Protein AF-A0A1G1AJP7-F1 (afdb_monomer_lite)

Radius of gyration: 26.88 Å; chains: 1; bounding box: 58×40×80 Å

pLDDT: mean 93.34, std 5.36, range [40.25, 98.44]

Sequence (346 aa):
MLKVKPIDEETINGWQISESGLTARAVNACTAAGITTIGMLRRYNNNDLGKIKRMGNQSVQAIRSFLQTCNEIQAGNMSFNNLQALFTFFLSRSQYDTLNLRYRLHAKGRNNKTLEEIGRKYAVTRERVRQVEGKARKILSSQLAQACLSGIYELYEDAVGNNNLIATDETISNLPAHPLIAGYNTANLLHLLSDCSPRITFHNSCYSLIAPERIKEVENKALGLLNSAKVPVLFDFIFNSLSADLPHGMATLHQNILVYILRHNEKILSTIDDRYMAGNTGIASFIGEILQKLAQPLHFRLIMHEFNKLVQPHSRKGSGFILDILCSNPQFHKVSCGNYELAIRT

Secondary structure (DSSP, 8-state):
-EEPPP--HHHHHH-BTTTSS--HHHHHHHHHTT--BHHHHTT--HHHHHHSTT--HHHHHHHHHHHHHHHHHHTT--EESSHHHHHHHHS-HHHHHHHHHHHTTTSSS--PPPHHHHHHHHT--HHHHHHHHHHHHHHHTSHHHHHHHHHHHHHHHHHHHTTTTEEEHHHHHTS---GGGTTS-HHHHHHHHHTT-TTSEEETTEEESS-HHHHHHHHHHHHHHHHHH-S-EEHHHHHHHHGGGS-SS-HHHHHHHHHHHHHH-TTEEEBTTSEEEETTTHHHHHHHHHHHTSPSSEEHHHHHHHHHHHB-GGG---HHHHHHHHHH-TTEEEEETTEEEEPP--

Foldseek 3Di:
DQFQAADAPVVQQAFFLQQALADPQLSVLCVVVVNGGPVSVVVDDLVRLVPRPSRDPVSSVSNVVSVVLNVCSNVSNDDDQAVVRLLVVQADPLLVVLLCQQLVFQDPDRPHDQLCNVCVVVVHDSVVSVVSPVVSLSSCLGPSNCSSCVVVLVLVCVQCVVVLFKDALVSQQPDPQDSRSPSTRRSSVVVSVCSNDQCWHDDLRMIGNDGPVLLVVLLVVLLVVQQVVLAWDALVVSLVVCVVSDDDDDSVSSSVSNVCSQLSDLQWWAWPRRTIHGNPRHVLVVLQVVQVVDDDFDALVVSLVSVCNGTDVSRRDDSVSSVCSLVPDPQWDDPDDRTIHGDDDD

Structure (mmCIF, N/CA/C/O backbone):
data_AF-A0A1G1AJP7-F1
#
_entry.id   AF-A0A1G1AJP7-F1
#
loop_
_atom_site.group_PDB
_atom_site.id
_atom_site.type_symbol
_atom_site.label_atom_id
_atom_site.label_alt_id
_atom_site.label_comp_id
_atom_site.label_asym_id
_atom_site.label_entity_id
_atom_site.label_seq_id
_atom_site.pdbx_PDB_ins_code
_atom_site.Cartn_x
_atom_site.Cartn_y
_atom_site.Cartn_z
_atom_site.occupancy
_atom_site.B_iso_or_equiv
_atom_site.auth_seq_id
_atom_site.auth_comp_id
_atom_site.auth_asym_id
_atom_site.auth_atom_id
_atom_site.pdbx_PDB_model_num
ATOM 1 N N . MET A 1 1 ? 2.333 18.137 20.376 1.00 86.88 1 MET A N 1
ATOM 2 C CA . MET A 1 1 ? 1.212 17.281 20.810 1.00 86.88 1 MET A CA 1
ATOM 3 C C . MET A 1 1 ? 0.316 17.037 19.605 1.00 86.88 1 MET A C 1
ATOM 5 O O . MET A 1 1 ? -0.054 18.002 18.946 1.00 86.88 1 MET A O 1
ATOM 9 N N . LEU A 1 2 ? 0.045 15.779 19.270 1.00 90.75 2 LEU A N 1
ATOM 10 C CA . LEU A 1 2 ? -0.890 15.367 18.224 1.00 90.75 2 LEU A CA 1
ATOM 11 C C . LEU A 1 2 ? -2.312 15.601 18.741 1.00 90.75 2 LEU A C 1
ATOM 13 O O . LEU A 1 2 ? -2.773 14.864 19.610 1.00 90.75 2 LEU A O 1
ATOM 17 N N . LYS A 1 3 ? -2.982 16.644 18.250 1.00 94.38 3 LYS A N 1
ATOM 18 C CA . LYS A 1 3 ? -4.402 16.877 18.536 1.00 94.38 3 LYS A CA 1
ATOM 19 C C . LYS A 1 3 ? -5.240 16.067 17.556 1.00 94.38 3 LYS A C 1
ATOM 21 O O . LYS A 1 3 ? -5.008 16.153 16.352 1.00 94.38 3 LYS A O 1
ATOM 26 N N . VAL A 1 4 ? -6.188 15.287 18.067 1.00 95.75 4 VAL A N 1
ATOM 27 C CA . VAL A 1 4 ? -7.136 14.562 17.217 1.00 95.75 4 VAL A CA 1
ATOM 28 C C . VAL A 1 4 ? -8.222 15.541 16.787 1.00 95.75 4 VAL A C 1
ATOM 30 O O . VAL A 1 4 ? -8.747 16.284 17.617 1.00 95.75 4 VAL A O 1
ATOM 33 N N . LYS A 1 5 ? -8.536 15.579 15.488 1.00 95.06 5 LYS A N 1
ATOM 34 C CA . LYS A 1 5 ? -9.616 16.430 14.985 1.00 95.06 5 LYS A CA 1
ATOM 35 C C . LYS A 1 5 ? -10.953 15.961 15.571 1.00 95.06 5 LYS A C 1
ATOM 37 O O . LYS A 1 5 ? -11.187 14.750 15.592 1.00 95.06 5 LYS A O 1
ATOM 42 N N . PRO A 1 6 ? -11.819 16.881 16.029 1.00 96.75 6 PRO A N 1
ATOM 43 C CA . PRO A 1 6 ? -13.155 16.508 16.453 1.00 96.75 6 PRO A CA 1
ATOM 44 C C . PRO A 1 6 ? -13.913 15.831 15.316 1.00 96.75 6 PRO A C 1
ATOM 46 O O . PRO A 1 6 ? -13.810 16.251 14.163 1.00 96.75 6 PRO A O 1
ATOM 49 N N . ILE A 1 7 ? -14.668 14.793 15.655 1.00 97.38 7 ILE A N 1
ATOM 50 C CA . ILE A 1 7 ? -15.579 14.110 14.738 1.00 97.38 7 ILE A CA 1
ATOM 51 C C . ILE A 1 7 ? -16.975 14.262 15.319 1.00 97.38 7 ILE A C 1
ATOM 53 O O . ILE A 1 7 ? -17.174 14.054 16.517 1.00 97.38 7 ILE A O 1
ATOM 57 N N . ASP A 1 8 ? -17.923 14.662 14.482 1.00 97.06 8 ASP A N 1
ATOM 58 C CA . ASP A 1 8 ? -19.297 14.846 14.907 1.00 97.06 8 ASP A CA 1
ATOM 59 C C . ASP A 1 8 ? -19.941 13.515 15.330 1.00 97.06 8 ASP A C 1
ATOM 61 O O . ASP A 1 8 ? -19.514 12.409 14.977 1.00 97.06 8 ASP A O 1
ATOM 65 N N . GLU A 1 9 ? -20.988 13.636 16.137 1.00 96.62 9 GLU A N 1
ATOM 66 C CA . GLU A 1 9 ? -21.682 12.485 16.693 1.00 96.62 9 GLU A CA 1
ATOM 67 C C . GLU A 1 9 ? -22.362 11.622 15.630 1.00 96.62 9 GLU A C 1
ATOM 69 O O . GLU A 1 9 ? -22.406 10.403 15.783 1.00 96.62 9 GLU A O 1
ATOM 74 N N . GLU A 1 10 ? -22.890 12.226 14.566 1.00 97.56 10 GLU A N 1
ATOM 75 C CA . GLU A 1 10 ? -23.588 11.502 13.507 1.00 97.56 10 GLU A CA 1
ATOM 76 C C . GLU A 1 10 ? -22.619 10.567 12.777 1.00 97.56 10 GLU A C 1
ATOM 78 O O . GLU A 1 10 ? -22.889 9.367 12.655 1.00 97.56 10 GLU A O 1
ATOM 83 N N . THR A 1 11 ? -21.437 11.077 12.424 1.00 97.50 11 THR A N 1
ATOM 84 C CA . THR A 1 11 ? -20.347 10.301 11.832 1.00 97.50 11 THR A CA 1
ATOM 85 C C . THR A 1 11 ? -19.925 9.146 12.741 1.00 97.50 11 THR A C 1
ATOM 87 O O . THR A 1 11 ? -19.867 8.002 12.283 1.00 97.50 11 THR A O 1
ATOM 90 N N . ILE A 1 12 ? -19.674 9.400 14.034 1.00 97.56 12 ILE A N 1
ATOM 91 C CA . ILE A 1 12 ? -19.301 8.337 14.985 1.00 97.56 12 ILE A CA 1
ATOM 92 C C . ILE A 1 12 ? -20.433 7.317 15.127 1.00 97.56 12 ILE A C 1
ATOM 94 O O . ILE A 1 12 ? -20.181 6.116 15.158 1.00 97.56 12 ILE A O 1
ATOM 98 N N . ASN A 1 13 ? -21.688 7.754 15.204 1.00 98.06 13 ASN A N 1
ATOM 99 C CA . ASN A 1 13 ? -22.830 6.859 15.364 1.00 98.06 13 ASN A CA 1
ATOM 100 C C . ASN A 1 13 ? -23.064 5.972 14.133 1.00 98.06 13 ASN A C 1
ATOM 102 O O . ASN A 1 13 ? -23.568 4.855 14.290 1.00 98.06 13 ASN A O 1
ATOM 106 N N . GLY A 1 14 ? -22.665 6.434 12.945 1.00 98.00 14 GLY A N 1
ATOM 107 C CA . GLY A 1 14 ? -22.697 5.675 11.694 1.00 98.00 14 GLY A CA 1
ATOM 108 C C . GLY A 1 14 ? -21.635 4.574 11.583 1.00 98.00 14 GLY A C 1
ATOM 109 O O . GLY A 1 14 ? -21.765 3.684 10.740 1.00 98.00 14 GLY A O 1
ATOM 110 N N . TRP A 1 15 ? -20.608 4.583 12.438 1.00 98.25 15 TRP A N 1
ATOM 111 C CA . TRP A 1 15 ? -19.538 3.583 12.429 1.00 98.25 15 TRP A CA 1
ATOM 112 C C . TRP A 1 15 ? -20.064 2.161 12.636 1.00 98.25 15 TRP A C 1
ATOM 114 O O . TRP A 1 15 ? -20.803 1.876 13.585 1.00 98.25 15 TRP A O 1
ATOM 124 N N . GLN A 1 16 ? -19.640 1.245 11.762 1.00 98.12 16 GLN A N 1
ATOM 125 C CA . GLN A 1 16 ? -19.962 -0.176 11.860 1.00 98.12 16 GLN A CA 1
ATOM 126 C C . GLN A 1 16 ? -19.174 -0.818 13.003 1.00 98.12 16 GLN A C 1
ATOM 128 O O . GLN A 1 16 ? -17.956 -0.673 13.113 1.00 98.12 16 GLN A O 1
ATOM 133 N N . ILE A 1 17 ? -19.852 -1.606 13.837 1.00 97.06 17 ILE A N 1
ATOM 134 C CA . ILE A 1 17 ? -19.249 -2.288 14.991 1.00 97.06 17 ILE A CA 1
ATOM 135 C C . ILE A 1 17 ? -18.062 -3.166 14.572 1.00 97.06 17 ILE A C 1
ATOM 137 O O . ILE A 1 17 ? -17.077 -3.251 15.303 1.00 97.06 17 ILE A O 1
ATOM 141 N N . SER A 1 18 ? -18.126 -3.793 13.395 1.00 96.38 18 SER A N 1
ATOM 142 C CA . SER A 1 18 ? -17.070 -4.660 12.856 1.00 96.38 18 SER A CA 1
ATOM 143 C C . SER A 1 18 ? -15.763 -3.938 12.519 1.00 96.38 18 SER A C 1
ATOM 145 O O . SER A 1 18 ? -14.713 -4.585 12.474 1.00 96.38 18 SER A O 1
ATOM 147 N N . GLU A 1 19 ? -15.819 -2.624 12.298 1.00 96.31 19 GLU A N 1
ATOM 148 C CA . GLU A 1 19 ? -14.708 -1.785 11.828 1.00 96.31 19 GLU A CA 1
ATOM 149 C C . GLU A 1 19 ? -14.310 -0.703 12.838 1.00 96.31 19 GLU A C 1
ATOM 151 O O . GLU A 1 19 ? -13.271 -0.061 12.688 1.00 96.31 19 GLU A O 1
ATOM 156 N N . SER A 1 20 ? -15.094 -0.536 13.903 1.00 96.38 20 SER A N 1
ATOM 157 C CA . SER A 1 20 ? -14.948 0.551 14.871 1.00 96.38 20 SER A CA 1
ATOM 158 C C . SER A 1 20 ? -13.625 0.534 15.639 1.00 96.38 20 SER A C 1
ATOM 160 O O . SER A 1 20 ? -13.103 1.585 15.995 1.00 96.38 20 SER A O 1
ATOM 162 N N . GLY A 1 21 ? -13.066 -0.655 15.884 1.00 95.56 21 GLY A N 1
ATOM 163 C CA . GLY A 1 21 ? -11.885 -0.861 16.735 1.00 95.56 21 GLY A CA 1
ATOM 164 C C . GLY A 1 21 ? -12.181 -1.619 18.029 1.00 95.56 21 GLY A C 1
ATOM 165 O O . GLY A 1 21 ? -11.273 -1.888 18.815 1.00 95.56 21 GLY A O 1
ATOM 166 N N . LEU A 1 22 ? -13.436 -2.027 18.244 1.00 96.38 22 LEU A N 1
ATOM 167 C CA . LEU A 1 22 ? -13.803 -2.928 19.333 1.00 96.38 22 LEU A CA 1
ATOM 168 C C . LEU A 1 22 ? -13.125 -4.302 19.207 1.00 96.38 22 LEU A C 1
ATOM 170 O O . LEU A 1 22 ? -12.805 -4.801 18.126 1.00 96.38 22 LEU A O 1
ATOM 174 N N . THR A 1 23 ? -12.945 -4.969 20.350 1.00 94.38 23 THR A N 1
ATOM 175 C CA . THR A 1 23 ? -12.389 -6.330 20.378 1.00 94.38 23 THR A CA 1
ATOM 176 C C . THR A 1 23 ? -13.300 -7.316 19.643 1.00 94.38 23 THR A C 1
ATOM 178 O O . THR A 1 23 ? -14.520 -7.220 19.734 1.00 94.38 23 THR A O 1
ATOM 181 N N . ALA A 1 24 ? -12.731 -8.343 19.003 1.00 93.25 24 ALA A N 1
ATOM 182 C CA . ALA A 1 24 ? -13.515 -9.351 18.274 1.00 93.25 24 ALA A CA 1
ATOM 183 C C . ALA A 1 24 ? -14.619 -10.011 19.126 1.00 93.25 24 ALA A C 1
ATOM 185 O O . ALA A 1 24 ? -15.681 -10.343 18.611 1.00 93.25 24 ALA A O 1
ATOM 186 N N . ARG A 1 25 ? -14.398 -10.179 20.439 1.00 93.81 25 ARG A N 1
ATOM 187 C CA . ARG A 1 25 ? -15.426 -10.699 21.356 1.00 93.81 25 ARG A CA 1
ATOM 188 C C . ARG A 1 25 ? -16.590 -9.723 21.528 1.00 93.81 25 ARG A C 1
ATOM 190 O O . ARG A 1 25 ? -17.732 -10.158 21.456 1.00 93.81 25 ARG A O 1
ATOM 197 N N . ALA A 1 26 ? -16.294 -8.437 21.728 1.00 95.81 26 ALA A N 1
ATOM 198 C CA . ALA A 1 26 ? -17.316 -7.397 21.825 1.00 95.81 26 ALA A CA 1
ATOM 199 C C . ALA A 1 26 ? -18.093 -7.274 20.507 1.00 95.81 26 ALA A C 1
ATOM 201 O O . ALA A 1 26 ? -19.316 -7.309 20.530 1.00 95.81 26 ALA A O 1
ATOM 202 N N . VAL A 1 27 ? -17.390 -7.251 19.368 1.00 96.44 27 VAL A N 1
ATOM 203 C CA . VAL A 1 27 ? -17.999 -7.251 18.028 1.00 96.44 27 VAL A CA 1
ATOM 204 C C . VAL A 1 27 ? -18.958 -8.426 17.866 1.00 96.44 27 VAL A C 1
ATOM 206 O O . VAL A 1 27 ? -20.136 -8.215 17.612 1.00 96.44 27 VAL A O 1
ATOM 209 N N . ASN A 1 28 ? -18.497 -9.658 18.101 1.00 96.12 28 ASN A N 1
ATOM 210 C CA . ASN A 1 28 ? -19.328 -10.851 17.928 1.00 96.12 28 ASN A CA 1
ATOM 211 C C . ASN A 1 28 ? -20.560 -10.857 18.845 1.00 96.12 28 ASN A C 1
ATOM 213 O O . ASN A 1 28 ? -21.626 -11.303 18.427 1.00 96.12 28 ASN A O 1
ATOM 217 N N . ALA A 1 29 ? -20.421 -10.392 20.090 1.00 96.19 29 ALA A N 1
ATOM 218 C CA . ALA A 1 29 ? -21.536 -10.310 21.029 1.00 96.19 29 ALA A CA 1
ATOM 219 C C . ALA A 1 29 ? -22.553 -9.233 20.610 1.00 96.19 29 ALA A C 1
ATOM 221 O O . ALA A 1 29 ? -23.751 -9.503 20.610 1.00 96.19 29 ALA A O 1
ATOM 222 N N . CYS A 1 30 ? -22.085 -8.055 20.184 1.00 96.50 30 CYS A N 1
ATOM 223 C CA . CYS A 1 30 ? -22.929 -6.986 19.649 1.00 96.50 30 CYS A CA 1
ATOM 224 C C . CYS A 1 30 ? -23.675 -7.430 18.385 1.00 96.50 30 CYS A C 1
ATOM 226 O O . CYS A 1 30 ? -24.897 -7.320 18.328 1.00 96.50 30 CYS A O 1
ATOM 228 N N . THR A 1 31 ? -22.975 -8.011 17.407 1.00 96.00 31 THR A N 1
ATOM 229 C CA . THR A 1 31 ? -23.588 -8.490 16.160 1.00 96.00 31 THR A CA 1
ATOM 230 C C . THR A 1 31 ? -24.618 -9.589 16.423 1.00 96.00 31 THR A C 1
ATOM 232 O O . THR A 1 31 ? -25.699 -9.561 15.843 1.00 96.00 31 THR A O 1
ATOM 235 N N . ALA A 1 32 ? -24.342 -10.519 17.345 1.00 95.19 32 ALA A N 1
ATOM 236 C CA . ALA A 1 32 ? -25.312 -11.543 17.745 1.00 95.19 32 ALA A CA 1
ATOM 237 C C . ALA A 1 32 ? -26.561 -10.965 18.439 1.00 95.19 32 ALA A C 1
ATOM 239 O O . ALA A 1 32 ? -27.608 -11.607 18.430 1.00 95.19 32 ALA A O 1
ATOM 240 N N . ALA A 1 33 ? -26.457 -9.771 19.025 1.00 95.19 33 ALA A N 1
ATOM 241 C CA . ALA A 1 33 ? -27.573 -9.020 19.595 1.00 95.19 33 ALA A CA 1
ATOM 242 C C . ALA A 1 33 ? -28.240 -8.058 18.591 1.00 95.19 33 ALA A C 1
ATOM 244 O O . ALA A 1 33 ? -29.080 -7.257 18.990 1.00 95.19 33 ALA A O 1
ATOM 245 N N . GLY A 1 34 ? -27.864 -8.105 17.307 1.00 96.50 34 GLY A N 1
ATOM 246 C CA . GLY A 1 34 ? -28.393 -7.216 16.269 1.00 96.50 34 GLY A CA 1
ATOM 247 C C . GLY A 1 34 ? -27.852 -5.783 16.321 1.00 96.50 34 GLY A C 1
ATOM 248 O O . GLY A 1 34 ? -28.370 -4.915 15.629 1.00 96.50 34 GLY A O 1
ATOM 249 N N . ILE A 1 35 ? -26.815 -5.514 17.119 1.00 97.56 35 ILE A N 1
ATOM 250 C CA . ILE A 1 35 ? -26.175 -4.199 17.221 1.00 97.56 35 ILE A CA 1
ATOM 251 C C . ILE A 1 35 ? -25.115 -4.098 16.123 1.00 97.56 35 ILE A C 1
ATOM 253 O O . ILE A 1 35 ? -24.049 -4.713 16.219 1.00 97.56 35 ILE A O 1
ATOM 257 N N . THR A 1 36 ? -25.408 -3.328 15.076 1.00 97.38 36 THR A N 1
ATOM 258 C CA . THR A 1 36 ? -24.528 -3.184 13.904 1.00 97.38 36 THR A CA 1
ATOM 259 C C . THR A 1 36 ? -23.741 -1.878 13.896 1.00 97.38 36 THR A C 1
ATOM 261 O O . THR A 1 36 ? -22.640 -1.857 13.354 1.00 97.38 36 THR A O 1
ATOM 264 N N . THR A 1 37 ? -24.228 -0.824 14.560 1.00 98.44 37 THR A N 1
ATOM 265 C CA . THR A 1 37 ? -23.569 0.493 14.589 1.00 98.44 37 THR A CA 1
ATOM 266 C C . THR A 1 37 ? -23.247 0.985 16.000 1.00 98.44 37 THR A C 1
ATOM 268 O O . THR A 1 37 ? -23.832 0.531 16.991 1.00 98.44 37 THR A O 1
ATOM 271 N N . ILE A 1 38 ? -22.325 1.948 16.106 1.00 98.25 38 ILE A N 1
ATOM 272 C CA . ILE A 1 38 ? -22.003 2.611 17.380 1.00 98.25 38 ILE A CA 1
ATOM 273 C C . ILE A 1 38 ? -23.210 3.372 17.936 1.00 98.25 38 ILE A C 1
ATOM 275 O O . ILE A 1 38 ? -23.450 3.318 19.142 1.00 98.25 38 ILE A O 1
ATOM 279 N N . GLY A 1 39 ? -24.022 3.998 17.080 1.00 97.62 39 GLY A N 1
ATOM 280 C CA . GLY A 1 39 ? -25.240 4.688 17.510 1.00 97.62 39 GLY A CA 1
ATOM 281 C C . GLY A 1 39 ? -26.252 3.751 18.176 1.00 97.62 39 GLY A C 1
ATOM 282 O O . GLY A 1 39 ? -26.870 4.116 19.174 1.00 97.62 39 GLY A O 1
ATOM 283 N N . MET A 1 40 ? -26.387 2.512 17.684 1.00 97.75 40 MET A N 1
ATOM 284 C CA . MET A 1 40 ? -27.195 1.487 18.358 1.00 97.75 40 MET A CA 1
ATOM 285 C C . MET A 1 40 ? -26.577 1.081 19.696 1.00 97.75 40 MET A C 1
ATOM 287 O O . MET A 1 40 ? -27.293 0.964 20.688 1.00 97.75 40 MET A O 1
ATOM 291 N N . LEU A 1 41 ? -25.253 0.900 19.737 1.00 97.44 41 LEU A N 1
ATOM 292 C CA . LEU A 1 41 ? -24.537 0.502 20.947 1.00 97.44 41 LEU A CA 1
ATOM 293 C C . LEU A 1 41 ? -24.663 1.540 22.072 1.00 97.44 41 LEU A C 1
ATOM 295 O O . LEU A 1 41 ? -24.858 1.153 23.222 1.00 97.44 41 LEU A O 1
ATOM 299 N N . ARG A 1 42 ? -24.617 2.843 21.755 1.00 96.38 42 ARG A N 1
ATOM 300 C CA . ARG A 1 42 ? -24.758 3.942 22.733 1.00 96.38 42 ARG A CA 1
ATOM 301 C C . ARG A 1 42 ? -26.089 3.929 23.494 1.00 96.38 42 ARG A C 1
ATOM 303 O O . ARG A 1 42 ? -26.161 4.486 24.584 1.00 96.38 42 ARG A O 1
ATOM 310 N N . ARG A 1 43 ? -27.131 3.280 22.961 1.00 95.50 43 ARG A N 1
ATOM 311 C CA . ARG A 1 43 ? -28.446 3.159 23.623 1.00 95.50 43 ARG A CA 1
ATOM 312 C C . ARG A 1 43 ? -28.437 2.185 24.801 1.00 95.50 43 ARG A C 1
ATOM 314 O O . ARG A 1 43 ? -29.368 2.195 25.601 1.00 95.50 43 ARG A O 1
ATOM 321 N N . TYR A 1 44 ? -27.414 1.339 24.907 1.00 94.69 44 TYR A N 1
ATOM 322 C CA . TYR A 1 44 ? -27.300 0.355 25.973 1.00 94.69 44 TYR A CA 1
ATOM 323 C C . TYR A 1 44 ? -26.551 0.949 27.160 1.00 94.69 44 TYR A C 1
ATOM 325 O O . TYR A 1 44 ? -25.403 1.380 27.044 1.00 94.69 44 TYR A O 1
ATOM 333 N N . ASN A 1 45 ? -27.176 0.905 28.334 1.00 90.12 45 ASN A N 1
ATOM 334 C CA . ASN A 1 45 ? -26.464 1.170 29.576 1.00 90.12 45 ASN A CA 1
ATOM 335 C C . ASN A 1 45 ? -25.641 -0.061 30.004 1.00 90.12 45 ASN A C 1
ATOM 337 O O . ASN A 1 45 ? -25.715 -1.152 29.436 1.00 90.12 45 ASN A O 1
ATOM 341 N N . ASN A 1 46 ? -24.865 0.109 31.069 1.00 84.38 46 ASN A N 1
ATOM 342 C CA . ASN A 1 46 ? -23.986 -0.924 31.609 1.00 84.38 46 ASN A CA 1
ATOM 343 C C . ASN A 1 46 ? -24.695 -2.225 32.005 1.00 84.38 46 ASN A C 1
ATOM 345 O O . ASN A 1 46 ? -24.133 -3.304 31.808 1.00 84.38 46 ASN A O 1
ATOM 349 N N . ASN A 1 47 ? -25.901 -2.123 32.561 1.00 87.38 47 ASN A N 1
ATOM 350 C CA . ASN A 1 47 ? -26.674 -3.288 32.973 1.00 87.38 47 ASN A CA 1
ATOM 351 C C . ASN A 1 47 ? -27.204 -4.036 31.750 1.00 87.38 47 ASN A C 1
ATOM 353 O O . ASN A 1 47 ? -27.199 -5.263 31.735 1.00 87.38 47 ASN A O 1
ATOM 357 N N . ASP A 1 48 ? -27.607 -3.311 30.710 1.00 91.69 48 ASP A N 1
ATOM 358 C CA . ASP A 1 48 ? -28.129 -3.910 29.486 1.00 91.69 48 ASP A CA 1
ATOM 359 C C . ASP A 1 48 ? -27.025 -4.569 28.658 1.00 91.69 48 ASP A C 1
ATOM 361 O O . ASP A 1 48 ? -27.220 -5.679 28.164 1.00 91.69 48 ASP A O 1
ATOM 365 N N . LEU A 1 49 ? -25.826 -3.974 28.603 1.00 92.00 49 LEU A N 1
ATOM 366 C CA . LEU A 1 49 ? -24.654 -4.621 28.002 1.00 92.00 49 LEU A CA 1
ATOM 367 C C . LEU A 1 49 ? -24.309 -5.943 28.701 1.00 92.00 49 LEU A C 1
ATOM 369 O O . LEU A 1 49 ? -24.005 -6.926 28.030 1.00 92.00 49 LEU A O 1
ATOM 373 N N . GLY A 1 50 ? -24.393 -5.992 30.035 1.00 89.69 50 GLY A N 1
ATOM 374 C CA . GLY A 1 50 ? -24.131 -7.209 30.812 1.00 89.69 50 GLY A CA 1
ATOM 375 C C . GLY A 1 50 ? -25.135 -8.342 30.567 1.00 89.69 50 GLY A C 1
ATOM 376 O O . GLY A 1 50 ? -24.810 -9.505 30.792 1.00 89.69 50 GLY A O 1
ATOM 377 N N . LYS A 1 51 ? -26.337 -8.025 30.068 1.00 92.75 51 LYS A N 1
ATOM 378 C CA . LYS A 1 51 ? -27.368 -9.015 29.714 1.00 92.75 51 LYS A CA 1
ATOM 379 C C . LYS A 1 51 ? -27.175 -9.604 28.315 1.00 92.75 51 LYS A C 1
ATOM 381 O O . LYS A 1 51 ? -27.805 -10.612 27.991 1.00 92.75 51 LYS A O 1
ATOM 386 N N . ILE A 1 52 ? -26.321 -9.011 27.475 1.00 93.44 52 ILE A N 1
ATOM 387 C CA . ILE A 1 52 ? -26.062 -9.531 26.131 1.00 93.44 52 ILE A CA 1
ATOM 388 C C . ILE A 1 52 ? -25.363 -10.893 26.239 1.00 93.44 52 ILE A C 1
ATOM 390 O O . ILE A 1 52 ? -24.324 -11.054 26.883 1.00 93.44 52 ILE A O 1
ATOM 394 N N . LYS A 1 53 ? -25.920 -11.903 25.565 1.00 92.06 53 LYS A N 1
ATOM 395 C CA . LYS A 1 53 ? -25.364 -13.261 25.550 1.00 92.06 53 LYS A CA 1
ATOM 396 C C . LYS A 1 53 ? -23.907 -13.233 25.069 1.00 92.06 53 LYS A C 1
ATOM 398 O O . LYS A 1 53 ? -23.613 -12.691 24.009 1.00 92.06 53 LYS A O 1
ATOM 403 N N . ARG A 1 54 ? -23.004 -13.883 25.820 1.00 90.25 54 ARG A N 1
ATOM 404 C CA . ARG A 1 54 ? -21.541 -13.931 25.571 1.00 90.25 54 ARG A CA 1
ATOM 405 C C . ARG A 1 54 ? -20.809 -12.592 25.765 1.00 90.25 54 ARG A C 1
ATOM 407 O O . ARG A 1 54 ? -19.625 -12.509 25.436 1.00 90.25 54 ARG A O 1
ATOM 414 N N . MET A 1 55 ? -21.459 -11.581 26.341 1.00 93.12 55 MET A N 1
ATOM 415 C CA . MET A 1 55 ? -20.813 -10.333 26.741 1.00 93.12 55 MET A CA 1
ATOM 416 C C . MET A 1 55 ? -20.212 -10.477 28.145 1.00 93.12 55 MET A C 1
ATOM 418 O O . MET A 1 55 ? -20.903 -10.384 29.152 1.00 93.12 55 MET A O 1
ATOM 422 N N . GLY A 1 56 ? -18.908 -10.751 28.224 1.00 90.94 56 GLY A N 1
ATOM 423 C CA . GLY A 1 56 ? -18.199 -10.817 29.507 1.00 90.94 56 GLY A CA 1
ATOM 424 C C . GLY A 1 56 ? -17.805 -9.433 30.039 1.00 90.94 56 GLY A C 1
ATOM 425 O O . GLY A 1 56 ? -17.691 -8.479 29.270 1.00 90.94 56 GLY A O 1
ATOM 426 N N . ASN A 1 57 ? -17.482 -9.339 31.334 1.00 93.12 57 ASN A N 1
ATOM 427 C CA . ASN A 1 57 ? -17.077 -8.083 31.993 1.00 93.12 57 ASN A CA 1
ATOM 428 C C . ASN A 1 57 ? -15.937 -7.346 31.271 1.00 93.12 57 ASN A C 1
ATOM 430 O O . ASN A 1 57 ? -15.967 -6.126 31.147 1.00 93.12 57 ASN A O 1
ATOM 434 N N . GLN A 1 58 ? -14.954 -8.079 30.738 1.00 93.00 58 GLN A N 1
ATOM 435 C CA . GLN A 1 58 ? -13.860 -7.487 29.957 1.00 93.00 58 GLN A CA 1
ATOM 436 C C . GLN A 1 58 ? -14.353 -6.824 28.663 1.00 93.00 58 GLN A C 1
ATOM 438 O O . GLN A 1 58 ? -13.838 -5.779 28.278 1.00 93.00 58 GLN A O 1
ATOM 443 N N . SER A 1 59 ? -15.351 -7.406 27.994 1.00 94.62 59 SER A N 1
ATOM 444 C CA . SER A 1 59 ? -15.944 -6.828 26.784 1.00 94.62 59 SER A CA 1
ATOM 445 C C . SER A 1 59 ? -16.781 -5.596 27.111 1.00 94.62 59 SER A C 1
ATOM 44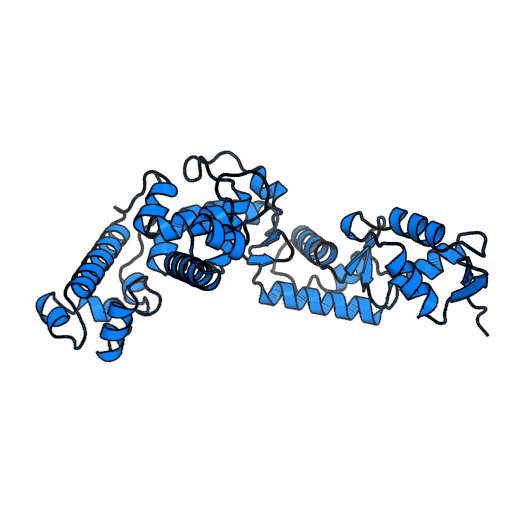7 O O . SER A 1 59 ? -16.660 -4.599 26.406 1.00 94.62 59 SER A O 1
ATOM 449 N N . VAL A 1 60 ? -17.544 -5.624 28.210 1.00 95.69 60 VAL A N 1
ATOM 450 C CA . VAL A 1 60 ? -18.270 -4.443 28.706 1.00 95.69 60 VAL A CA 1
ATOM 451 C C . VAL A 1 60 ? -17.293 -3.309 29.015 1.00 95.69 60 VAL A C 1
ATOM 453 O O . VAL A 1 60 ? -17.497 -2.183 28.571 1.00 95.69 60 VAL A O 1
ATOM 456 N N . GLN A 1 61 ? -16.192 -3.602 29.712 1.00 95.19 61 GLN A N 1
ATOM 457 C CA . GLN A 1 61 ? -15.178 -2.596 30.018 1.00 95.19 61 GLN A CA 1
ATOM 458 C C . GLN A 1 61 ? -14.504 -2.050 28.753 1.00 95.19 61 GLN A C 1
ATOM 460 O O . GLN A 1 61 ? -14.326 -0.842 28.636 1.00 95.19 61 GLN A O 1
ATOM 465 N N . ALA A 1 62 ? -14.183 -2.911 27.782 1.00 94.19 62 ALA A N 1
ATOM 466 C CA . ALA A 1 62 ? -13.624 -2.478 26.503 1.00 94.19 62 ALA A CA 1
ATOM 467 C C . ALA A 1 62 ? -14.589 -1.565 25.726 1.00 94.19 62 ALA A C 1
ATOM 469 O O . ALA A 1 62 ? -14.151 -0.568 25.160 1.00 94.19 62 ALA A O 1
ATOM 470 N N . ILE A 1 63 ? -15.894 -1.870 25.734 1.00 97.00 63 ILE A N 1
ATOM 471 C CA . ILE A 1 63 ? -16.928 -1.014 25.134 1.00 97.00 63 ILE A CA 1
ATOM 472 C C . ILE A 1 63 ? -16.980 0.347 25.836 1.00 97.00 63 ILE A C 1
ATOM 474 O O . ILE A 1 63 ? -17.025 1.370 25.162 1.00 97.00 63 ILE A O 1
ATOM 478 N N . ARG A 1 64 ? -16.923 0.383 27.173 1.00 95.56 64 ARG A N 1
ATOM 479 C CA . ARG A 1 64 ? -16.909 1.648 27.928 1.00 95.56 64 ARG A CA 1
ATOM 480 C C . ARG A 1 64 ? -15.716 2.516 27.561 1.00 95.56 64 ARG A C 1
ATOM 482 O O . ARG A 1 64 ? -15.907 3.677 27.223 1.00 95.56 64 ARG A O 1
ATOM 489 N N . SER A 1 65 ? -14.510 1.951 27.603 1.00 96.06 65 SER A N 1
ATOM 490 C CA . SER A 1 65 ? -13.293 2.679 27.239 1.00 96.06 65 SER A CA 1
ATOM 491 C C . SER A 1 65 ? -13.366 3.191 25.801 1.00 96.06 65 SER A C 1
ATOM 493 O O . SER A 1 65 ? -13.055 4.349 25.557 1.00 96.06 65 SER A O 1
ATOM 495 N N . PHE A 1 66 ? -13.865 2.373 24.870 1.00 97.50 66 PHE A N 1
ATOM 496 C CA . PHE A 1 66 ? -14.093 2.782 23.484 1.00 97.50 66 PHE A CA 1
ATOM 497 C C . PHE A 1 66 ? -15.058 3.976 23.370 1.00 97.50 66 PHE A C 1
ATOM 499 O O . PHE A 1 66 ? -14.740 4.962 22.706 1.00 97.50 66 PHE A O 1
ATOM 506 N N . LEU A 1 67 ? -16.225 3.911 24.024 1.00 97.56 67 LEU A N 1
ATOM 507 C CA . LEU A 1 67 ? -17.221 4.987 23.981 1.00 97.56 67 LEU A CA 1
ATOM 508 C C . LEU A 1 67 ? -16.704 6.265 24.648 1.00 97.56 67 LEU A C 1
ATOM 510 O O . LEU A 1 67 ? -16.953 7.354 24.139 1.00 97.56 67 LEU A O 1
ATOM 514 N N . GLN A 1 68 ? -15.937 6.140 25.733 1.00 96.88 68 GLN A N 1
ATOM 515 C CA . GLN A 1 68 ? -15.264 7.275 26.357 1.00 96.88 68 GLN A CA 1
ATOM 516 C C . GLN A 1 68 ? -14.295 7.948 25.378 1.00 96.88 68 GLN A C 1
ATOM 518 O O . GLN A 1 68 ? -14.372 9.160 25.203 1.00 96.88 68 GLN A O 1
ATOM 523 N N . THR A 1 69 ? -13.442 7.184 24.690 1.00 97.44 69 THR A N 1
ATOM 524 C CA . THR A 1 69 ? -12.533 7.749 23.681 1.00 97.44 69 THR A CA 1
ATOM 525 C C . THR A 1 69 ? -13.303 8.432 22.551 1.00 97.44 69 THR A C 1
ATOM 527 O O . THR A 1 69 ? -12.923 9.516 22.121 1.00 97.44 69 THR A O 1
ATOM 530 N N . CYS A 1 70 ? -14.423 7.857 22.100 1.00 97.69 70 CYS A N 1
ATOM 531 C CA . CYS A 1 70 ? -15.281 8.507 21.106 1.00 97.69 70 CYS A CA 1
ATOM 532 C C . CYS A 1 70 ? -15.814 9.859 21.602 1.00 97.69 70 CYS A C 1
ATOM 534 O O . CYS A 1 70 ? -15.827 10.821 20.842 1.00 97.69 70 CYS A O 1
ATOM 536 N N . ASN A 1 71 ? -16.215 9.950 22.872 1.00 97.38 71 ASN A N 1
ATOM 537 C CA . ASN A 1 71 ? -16.690 11.200 23.467 1.00 97.38 71 ASN A CA 1
ATOM 538 C C . ASN A 1 71 ? -15.562 12.236 23.600 1.00 97.38 71 ASN A C 1
ATOM 540 O O . ASN A 1 71 ? -15.782 13.418 23.353 1.00 97.38 71 ASN A O 1
ATOM 544 N N . GLU A 1 72 ? -14.346 11.808 23.950 1.00 97.94 72 GLU A N 1
ATOM 545 C CA . GLU A 1 72 ? -13.167 12.684 24.010 1.00 97.94 72 GLU A CA 1
ATOM 546 C C . GLU A 1 72 ? -12.784 13.229 22.626 1.00 97.94 72 GLU A C 1
ATOM 548 O O . GLU A 1 72 ? -12.415 14.400 22.511 1.00 97.94 72 GLU A O 1
ATOM 553 N N . ILE A 1 73 ? -12.913 12.410 21.574 1.00 97.31 73 ILE A N 1
ATOM 554 C CA . ILE A 1 73 ? -12.745 12.842 20.179 1.00 97.31 73 ILE A CA 1
ATOM 555 C C . ILE A 1 73 ? -13.850 13.830 19.802 1.00 97.31 73 ILE A C 1
ATOM 557 O O . ILE A 1 73 ? -13.539 14.918 19.332 1.00 97.31 73 ILE A O 1
ATOM 561 N N . GLN A 1 74 ? -15.119 13.501 20.059 1.00 97.00 74 GLN A N 1
ATOM 562 C CA . GLN A 1 74 ? -16.266 14.371 19.769 1.00 97.00 74 GLN A CA 1
ATOM 563 C C . GLN A 1 74 ? -16.127 15.750 20.432 1.00 97.00 74 GLN A C 1
ATOM 565 O O . GLN A 1 74 ? -16.417 16.770 19.815 1.00 97.00 74 GLN A O 1
ATOM 570 N N . ALA A 1 75 ? -15.627 15.792 21.668 1.00 96.75 75 ALA A N 1
ATOM 571 C CA . ALA A 1 75 ? -15.393 17.032 22.402 1.00 96.75 75 ALA A CA 1
ATOM 572 C C . ALA A 1 75 ? -14.115 17.786 21.978 1.00 96.75 75 ALA A C 1
ATOM 574 O O . ALA A 1 75 ? -13.868 18.881 22.476 1.00 96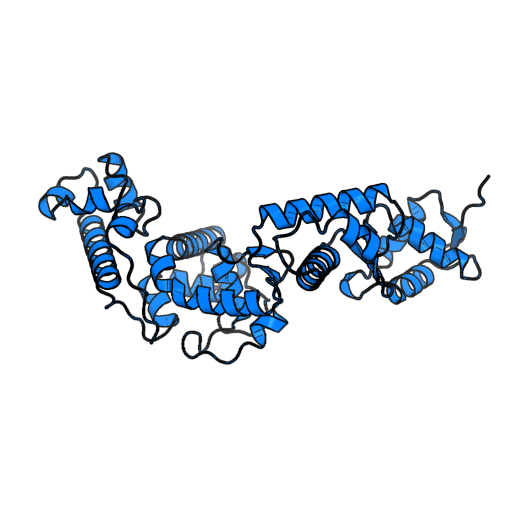.75 75 ALA A O 1
ATOM 575 N N . GLY A 1 76 ? -13.275 17.214 21.105 1.00 95.75 76 GLY A N 1
ATOM 576 C CA . GLY A 1 76 ? -11.995 17.807 20.699 1.00 95.75 76 GLY A CA 1
ATOM 577 C C . GLY A 1 76 ? -10.912 17.799 21.781 1.00 95.75 76 GLY A C 1
ATOM 578 O O . GLY A 1 76 ? -9.920 18.520 21.670 1.00 95.75 76 GLY A O 1
ATOM 579 N N . ASN A 1 77 ? -11.091 16.987 22.823 1.00 96.50 77 ASN A N 1
ATOM 580 C CA . ASN A 1 77 ? -10.189 16.913 23.973 1.00 96.50 77 ASN A CA 1
ATOM 581 C C . ASN A 1 77 ? -9.110 15.832 23.808 1.00 96.50 77 ASN A C 1
ATOM 583 O O . ASN A 1 77 ? -8.108 15.837 24.525 1.00 96.50 77 ASN A O 1
ATOM 587 N N . MET A 1 78 ? -9.293 14.910 22.858 1.00 96.50 78 MET A N 1
ATOM 588 C CA . MET A 1 78 ? -8.357 13.815 22.625 1.00 96.50 78 MET A CA 1
ATOM 589 C C . MET A 1 78 ? -7.031 14.318 22.038 1.00 96.50 78 MET A C 1
ATOM 591 O O . MET A 1 78 ? -6.979 14.966 20.987 1.00 96.50 78 MET A O 1
ATOM 595 N N . SER A 1 79 ? -5.924 13.981 22.697 1.00 96.19 79 SER A N 1
ATOM 596 C CA . SER A 1 79 ? -4.588 14.319 22.214 1.00 96.19 79 SER A CA 1
ATOM 597 C C . SER A 1 79 ? -3.523 13.340 22.699 1.00 96.19 79 SER A C 1
ATOM 599 O O . SER A 1 79 ? -3.675 12.677 23.722 1.00 96.19 79 SER A O 1
ATOM 601 N N . PHE A 1 80 ? -2.425 13.256 21.950 1.00 95.69 80 PHE A N 1
ATOM 602 C CA . PHE A 1 80 ? -1.275 12.417 22.272 1.00 95.69 80 PHE A CA 1
ATOM 603 C C . PHE A 1 80 ? 0.004 13.246 22.264 1.00 95.69 80 PHE A C 1
ATOM 605 O O . PHE A 1 80 ? 0.190 14.126 21.424 1.00 95.69 80 PHE A O 1
ATOM 612 N N . ASN A 1 81 ? 0.945 12.940 23.155 1.00 92.19 81 ASN A N 1
ATOM 613 C CA . ASN A 1 81 ? 2.219 13.664 23.197 1.00 92.19 81 ASN A CA 1
ATOM 614 C C . ASN A 1 81 ? 3.010 13.505 21.889 1.00 92.19 81 ASN A C 1
ATOM 616 O O . ASN A 1 81 ? 3.525 14.489 21.354 1.00 92.19 81 ASN A O 1
ATOM 620 N N . ASN A 1 82 ? 3.049 12.285 21.355 1.00 91.81 82 ASN A N 1
ATOM 621 C CA . ASN A 1 82 ? 3.726 11.908 20.118 1.00 91.81 82 ASN A CA 1
ATOM 622 C C . ASN A 1 82 ? 3.076 10.648 19.513 1.00 91.81 82 ASN A C 1
ATOM 624 O O . ASN A 1 82 ? 2.179 10.049 20.113 1.00 91.81 82 ASN A O 1
ATOM 628 N N . LEU A 1 83 ? 3.548 10.230 18.337 1.00 95.38 83 LEU A N 1
ATOM 629 C CA . LEU A 1 83 ? 3.054 9.026 17.670 1.00 95.38 83 LEU A CA 1
ATOM 630 C C . LEU A 1 83 ? 3.282 7.740 18.481 1.00 95.38 83 LEU A C 1
ATOM 632 O O . LEU A 1 83 ? 2.445 6.841 18.448 1.00 95.38 83 LEU A O 1
ATOM 636 N N . GLN A 1 84 ? 4.372 7.649 19.247 1.00 94.94 84 GLN A N 1
ATOM 637 C CA . GLN A 1 84 ? 4.628 6.475 20.080 1.00 94.94 84 GLN A CA 1
ATOM 638 C C . GLN A 1 84 ? 3.535 6.292 21.139 1.00 94.94 84 GLN A C 1
ATOM 640 O O . GLN A 1 84 ? 3.050 5.178 21.313 1.00 94.94 84 GLN A O 1
ATOM 645 N N . ALA A 1 85 ? 3.103 7.379 21.788 1.00 95.44 85 ALA A N 1
ATOM 646 C CA . ALA A 1 85 ? 2.006 7.360 22.751 1.00 95.44 85 ALA A CA 1
ATOM 647 C C . ALA A 1 85 ? 0.699 6.863 22.109 1.00 95.44 85 ALA A C 1
ATOM 649 O O . ALA A 1 85 ? 0.012 6.021 22.691 1.00 95.44 85 ALA A O 1
ATOM 65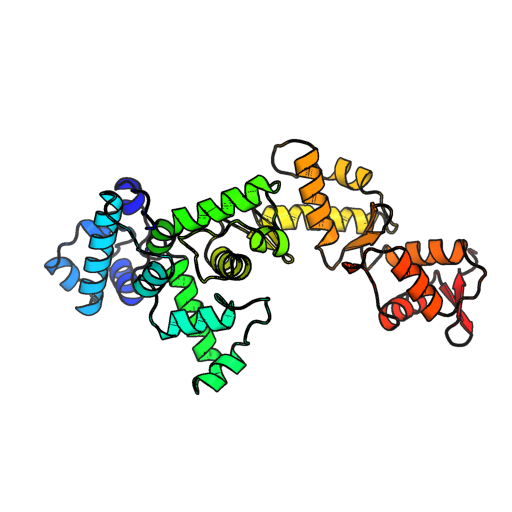0 N N . LEU A 1 86 ? 0.399 7.315 20.885 1.00 96.75 86 LEU A N 1
ATOM 651 C CA . LEU A 1 86 ? -0.742 6.825 20.106 1.00 96.75 86 LEU A CA 1
ATOM 652 C C . LEU A 1 86 ? -0.616 5.325 19.821 1.00 96.75 86 LEU A C 1
ATOM 654 O O . LEU A 1 86 ? -1.556 4.570 20.064 1.00 96.75 86 LEU A O 1
ATOM 658 N N . PHE A 1 87 ? 0.541 4.854 19.352 1.00 97.31 87 PHE A N 1
ATOM 659 C CA . PHE A 1 87 ? 0.725 3.426 19.098 1.00 97.31 87 PHE A CA 1
ATOM 660 C C . PHE A 1 87 ? 0.591 2.589 20.368 1.00 97.31 87 PHE A C 1
ATOM 662 O O . PHE A 1 87 ? -0.063 1.554 20.322 1.00 97.31 87 PHE A O 1
ATOM 669 N N . THR A 1 88 ? 1.131 3.031 21.504 1.00 96.12 88 THR A N 1
ATOM 670 C CA . THR A 1 88 ? 0.982 2.309 22.779 1.00 96.12 88 THR A CA 1
ATOM 671 C C . THR A 1 88 ? -0.439 2.339 23.335 1.00 96.12 88 THR A C 1
ATOM 673 O O . THR A 1 88 ? -0.805 1.445 24.091 1.00 96.12 88 THR A O 1
ATOM 676 N N . PHE A 1 89 ? -1.245 3.337 22.960 1.00 96.75 89 PHE A N 1
ATOM 677 C CA . PHE A 1 89 ? -2.659 3.395 23.324 1.00 96.75 89 PHE A CA 1
ATOM 678 C C . PHE A 1 89 ? -3.466 2.291 22.624 1.00 96.75 89 PHE A C 1
ATOM 680 O O . PHE A 1 89 ? -4.311 1.652 23.246 1.00 96.75 89 PHE A O 1
ATOM 687 N N . PHE A 1 90 ? -3.178 2.022 21.347 1.00 97.00 90 PHE A N 1
ATOM 688 C CA . PHE A 1 90 ? -3.907 1.023 20.555 1.00 97.00 90 PHE A CA 1
ATOM 689 C C . PHE A 1 90 ? -3.283 -0.376 20.569 1.00 97.00 90 PHE A C 1
ATOM 691 O O . PHE A 1 90 ? -3.989 -1.379 20.441 1.00 97.00 90 PHE A O 1
ATOM 698 N N . LEU A 1 91 ? -1.960 -0.466 20.673 1.00 97.62 91 LEU A N 1
ATOM 699 C CA . LEU A 1 91 ? -1.213 -1.701 20.478 1.00 97.62 91 LEU A CA 1
ATOM 700 C C . LEU A 1 91 ? -0.587 -2.179 21.782 1.00 97.62 91 LEU A C 1
ATOM 702 O O . LEU A 1 91 ? 0.081 -1.439 22.500 1.00 97.62 91 LEU A O 1
ATOM 706 N N . SER A 1 92 ? -0.701 -3.480 22.033 1.00 96.44 92 SER A N 1
ATOM 707 C CA . SER A 1 92 ? 0.144 -4.138 23.027 1.00 96.44 92 SER A CA 1
ATOM 708 C C . SER A 1 92 ? 1.621 -4.055 22.632 1.00 96.44 92 SER A C 1
ATOM 710 O O . SER A 1 92 ? 1.972 -3.988 21.451 1.00 96.44 92 SER A O 1
ATOM 712 N N . ARG A 1 93 ? 2.508 -4.178 23.624 1.00 96.19 93 ARG A N 1
ATOM 713 C CA . ARG A 1 93 ? 3.963 -4.193 23.413 1.00 96.19 93 ARG A CA 1
ATOM 714 C C . ARG A 1 93 ? 4.400 -5.188 22.333 1.00 96.19 93 ARG A C 1
ATOM 716 O O . ARG A 1 93 ? 5.163 -4.833 21.448 1.00 96.19 93 ARG A O 1
ATOM 723 N N . SER A 1 94 ? 3.866 -6.412 22.358 1.00 95.69 94 SER A N 1
ATOM 724 C CA . SER A 1 94 ? 4.206 -7.443 21.365 1.00 95.69 94 SER A CA 1
ATOM 725 C C . SER A 1 94 ? 3.768 -7.065 19.944 1.00 95.69 94 SER A C 1
ATOM 727 O O . SER A 1 94 ? 4.495 -7.339 18.988 1.00 95.69 94 SER A O 1
ATOM 729 N N . GLN A 1 95 ? 2.608 -6.419 19.796 1.00 97.75 95 GLN A N 1
ATOM 730 C CA . GLN A 1 95 ? 2.124 -5.925 18.504 1.00 97.75 95 GLN A CA 1
ATOM 731 C C . GLN A 1 95 ? 3.013 -4.799 17.979 1.00 97.75 95 GLN A C 1
ATOM 733 O O . GLN A 1 95 ? 3.464 -4.874 16.838 1.00 97.75 95 GLN A O 1
ATOM 738 N N . TYR A 1 96 ? 3.309 -3.806 18.820 1.00 97.50 96 TYR A N 1
ATOM 739 C CA . TYR A 1 96 ? 4.188 -2.697 18.458 1.00 97.50 96 TYR A CA 1
ATOM 740 C C . TYR A 1 96 ? 5.592 -3.181 18.076 1.00 97.50 96 TYR A C 1
ATOM 742 O O . TYR A 1 96 ? 6.088 -2.840 17.007 1.00 97.50 96 TYR A O 1
ATOM 750 N N . ASP A 1 97 ? 6.201 -4.045 18.893 1.00 95.75 97 ASP A N 1
ATOM 751 C CA . ASP A 1 97 ? 7.535 -4.595 18.634 1.00 95.75 97 ASP A CA 1
ATOM 752 C C . ASP A 1 97 ? 7.580 -5.392 17.323 1.00 95.75 97 ASP A C 1
ATOM 754 O O . ASP A 1 97 ? 8.543 -5.290 16.559 1.00 95.75 97 ASP A O 1
ATOM 758 N N . THR A 1 98 ? 6.526 -6.164 17.033 1.00 96.69 98 THR A N 1
ATOM 759 C CA . THR A 1 98 ? 6.412 -6.907 15.771 1.00 96.69 98 THR A CA 1
ATOM 760 C C . THR A 1 98 ? 6.357 -5.950 14.582 1.00 96.69 98 THR A C 1
ATOM 762 O O . THR A 1 98 ? 7.130 -6.127 13.642 1.00 96.69 98 THR A O 1
ATOM 765 N N . LEU A 1 99 ? 5.517 -4.908 14.631 1.00 96.69 99 LEU A N 1
ATOM 766 C CA . LEU A 1 99 ? 5.458 -3.896 13.570 1.00 96.69 99 LEU A CA 1
ATOM 767 C C . LEU A 1 99 ? 6.788 -3.149 13.424 1.00 96.69 99 LEU A C 1
ATOM 769 O O . LEU A 1 99 ? 7.277 -2.989 12.310 1.00 96.69 99 LEU A O 1
ATOM 773 N N . ASN A 1 100 ? 7.430 -2.770 14.529 1.00 95.50 100 ASN A N 1
ATOM 774 C CA . ASN A 1 100 ? 8.729 -2.108 14.498 1.00 95.50 100 ASN A CA 1
ATOM 775 C C . ASN A 1 100 ? 9.795 -2.960 13.790 1.00 95.50 100 ASN A C 1
ATOM 777 O O . ASN A 1 100 ? 10.568 -2.438 12.997 1.00 95.50 100 ASN A O 1
ATOM 781 N N . LEU A 1 101 ? 9.829 -4.277 14.010 1.00 94.56 101 LEU A N 1
ATOM 782 C CA . LEU A 1 101 ? 10.780 -5.159 13.322 1.00 94.56 101 LEU A CA 1
ATOM 783 C C . LEU A 1 101 ? 10.405 -5.426 11.858 1.00 94.56 101 LEU A C 1
ATOM 785 O O . LEU A 1 101 ? 11.301 -5.552 11.019 1.00 94.56 101 LEU A O 1
ATOM 789 N N . ARG A 1 102 ? 9.104 -5.522 11.558 1.00 94.31 102 ARG A N 1
ATOM 790 C CA . ARG A 1 102 ? 8.590 -5.769 10.203 1.00 94.31 102 ARG A CA 1
ATOM 791 C C . ARG A 1 102 ? 8.759 -4.571 9.284 1.00 94.31 102 ARG A C 1
ATOM 793 O O . ARG A 1 102 ? 9.092 -4.783 8.131 1.00 94.31 102 ARG A O 1
ATOM 800 N N . TYR A 1 103 ? 8.571 -3.360 9.797 1.00 94.12 103 TYR A N 1
ATOM 801 C CA . TYR A 1 103 ? 8.637 -2.123 9.016 1.00 94.12 103 TYR A CA 1
ATOM 802 C C . TYR A 1 103 ? 9.896 -1.303 9.297 1.00 94.12 103 TYR A C 1
ATOM 804 O O . TYR A 1 103 ? 10.149 -0.332 8.603 1.00 94.12 103 TYR A O 1
ATOM 812 N N . ARG A 1 104 ? 10.700 -1.667 10.307 1.00 93.94 104 ARG A N 1
ATOM 813 C CA . ARG A 1 104 ? 11.919 -0.939 10.708 1.00 93.94 104 ARG A CA 1
ATOM 814 C C . ARG A 1 104 ? 11.657 0.530 11.014 1.00 93.94 104 ARG A C 1
ATOM 816 O O . ARG A 1 104 ? 12.378 1.416 10.558 1.00 93.94 104 ARG A O 1
ATOM 823 N N . LEU A 1 105 ? 10.654 0.763 11.854 1.00 94.06 105 LEU A N 1
ATOM 824 C CA . LEU A 1 105 ? 10.104 2.087 12.144 1.00 94.06 105 LEU A CA 1
ATOM 825 C C . LEU A 1 105 ? 11.135 3.109 12.643 1.00 94.06 105 LEU A C 1
ATOM 827 O O . LEU A 1 105 ? 10.919 4.298 12.463 1.00 94.06 105 LEU A O 1
ATOM 831 N N . HIS A 1 106 ? 12.259 2.672 13.217 1.00 92.75 106 HIS A N 1
ATOM 832 C CA . HIS A 1 106 ? 13.321 3.553 13.724 1.00 92.75 106 HIS A CA 1
ATOM 833 C C . HIS A 1 106 ? 14.656 3.446 12.967 1.00 92.75 106 HIS A C 1
ATOM 835 O O . HIS A 1 106 ? 15.601 4.164 13.286 1.00 92.75 106 HIS A O 1
ATOM 841 N N . ALA A 1 107 ? 14.789 2.533 12.000 1.00 87.88 107 ALA A N 1
ATOM 842 C CA . ALA A 1 107 ? 16.074 2.257 11.354 1.00 87.88 107 ALA A CA 1
ATOM 843 C C . ALA A 1 107 ? 16.140 2.829 9.935 1.00 87.88 107 ALA A C 1
ATOM 845 O O . ALA A 1 107 ? 15.126 2.976 9.260 1.00 87.88 107 ALA A O 1
ATOM 846 N N . LYS A 1 108 ? 17.362 3.098 9.457 1.00 79.62 108 LYS A N 1
ATOM 847 C CA . LYS A 1 108 ? 17.597 3.453 8.053 1.00 79.62 108 LYS A CA 1
ATOM 848 C C . LYS A 1 108 ? 17.404 2.225 7.150 1.00 79.62 108 LYS A C 1
ATOM 850 O O . LYS A 1 108 ? 17.812 1.114 7.514 1.00 79.62 108 LYS A O 1
ATOM 855 N N . GLY A 1 109 ? 16.818 2.461 5.975 1.00 76.06 109 GLY A N 1
ATOM 856 C CA . GLY A 1 109 ? 16.586 1.470 4.920 1.00 76.06 109 GLY A CA 1
ATOM 857 C C . GLY A 1 109 ? 15.417 0.505 5.175 1.00 76.06 109 GLY A C 1
ATOM 858 O O . GLY A 1 109 ? 14.896 0.406 6.286 1.00 76.06 109 GLY A O 1
ATOM 859 N N . ARG A 1 110 ? 15.057 -0.249 4.126 1.00 73.81 110 ARG A N 1
ATOM 860 C CA . ARG A 1 110 ? 13.901 -1.170 4.056 1.00 73.81 110 ARG A CA 1
ATOM 861 C C . ARG A 1 110 ? 14.227 -2.655 4.276 1.00 73.81 110 ARG A C 1
ATOM 863 O O . ARG A 1 110 ? 13.460 -3.525 3.875 1.00 73.81 110 ARG A O 1
ATOM 870 N N . ASN A 1 111 ? 15.379 -2.993 4.863 1.00 77.56 111 ASN A N 1
ATOM 871 C CA . ASN A 1 111 ? 15.762 -4.402 5.045 1.00 77.56 111 ASN A CA 1
ATOM 872 C C . ASN A 1 111 ? 14.982 -5.055 6.204 1.00 77.56 111 ASN A C 1
ATOM 874 O O . ASN A 1 111 ? 15.516 -5.241 7.302 1.00 77.56 111 ASN A O 1
ATOM 878 N N . ASN A 1 112 ? 13.695 -5.285 5.961 1.00 84.25 112 ASN A N 1
ATOM 879 C CA . ASN A 1 112 ? 12.673 -5.723 6.897 1.00 84.25 112 ASN A CA 1
ATOM 880 C C . ASN A 1 112 ? 12.955 -7.132 7.403 1.00 84.25 112 ASN A C 1
ATOM 882 O O . ASN A 1 112 ? 13.245 -8.029 6.613 1.00 84.25 112 ASN A O 1
ATOM 886 N N . LYS A 1 113 ? 12.799 -7.355 8.715 1.00 88.19 113 LYS A N 1
ATOM 887 C CA . LYS A 1 113 ? 12.932 -8.714 9.241 1.00 88.19 113 LYS A CA 1
ATOM 888 C C . LYS A 1 113 ? 11.813 -9.590 8.708 1.00 88.19 113 LYS A C 1
ATOM 890 O O . LYS A 1 113 ? 10.643 -9.192 8.707 1.00 88.19 113 LYS A O 1
ATOM 895 N N . THR A 1 114 ? 12.151 -10.802 8.297 1.00 92.75 114 THR A N 1
ATOM 896 C CA . THR A 1 114 ? 11.149 -11.788 7.904 1.00 92.75 114 THR A CA 1
ATOM 897 C C . THR A 1 114 ? 10.348 -12.243 9.126 1.00 92.75 114 THR A C 1
ATOM 899 O O . THR A 1 114 ? 10.801 -12.166 10.271 1.00 92.75 114 THR A O 1
ATOM 902 N N . LEU A 1 115 ? 9.138 -12.758 8.892 1.00 94.88 115 LEU A N 1
ATOM 903 C CA . LEU A 1 115 ? 8.323 -13.370 9.949 1.00 94.88 115 LEU A CA 1
ATOM 904 C C . LEU A 1 115 ? 9.080 -14.481 10.692 1.00 94.88 115 LEU A C 1
ATOM 906 O O . LEU A 1 115 ? 8.889 -14.675 11.890 1.00 94.88 115 LEU A O 1
ATOM 910 N N . GLU A 1 116 ? 9.932 -15.210 9.974 1.00 94.44 116 GLU A N 1
ATOM 911 C CA . GLU A 1 116 ? 10.722 -16.303 10.524 1.00 94.44 116 GLU A CA 1
ATOM 912 C C . GLU A 1 116 ? 11.834 -15.793 11.446 1.00 94.44 116 GLU A C 1
ATOM 914 O O . GLU A 1 116 ? 11.976 -16.288 12.561 1.00 94.44 116 GLU A O 1
ATOM 919 N N . GLU A 1 117 ? 12.564 -14.751 11.044 1.00 95.06 117 GLU A N 1
ATOM 920 C CA . GLU A 1 117 ? 13.595 -14.125 11.882 1.00 95.06 117 GLU A CA 1
ATOM 921 C C . GLU A 1 117 ? 13.018 -13.542 13.177 1.00 95.06 117 GLU A C 1
ATOM 923 O O . GLU A 1 117 ? 13.632 -13.645 14.242 1.00 95.06 117 GLU A O 1
ATOM 928 N N . ILE A 1 118 ? 11.828 -12.938 13.105 1.00 94.38 118 ILE A N 1
ATOM 929 C CA . ILE A 1 118 ? 11.117 -12.440 14.289 1.00 94.38 118 ILE A CA 1
ATOM 930 C C . ILE A 1 118 ? 10.667 -13.611 15.167 1.00 94.38 118 ILE A C 1
ATOM 932 O O . ILE A 1 118 ? 10.825 -13.552 16.386 1.00 94.38 118 ILE A O 1
ATOM 936 N N . GLY A 1 119 ? 10.158 -14.687 14.560 1.00 94.31 119 GLY A N 1
ATOM 937 C CA . GLY A 1 119 ? 9.758 -15.898 15.271 1.00 94.31 119 GLY A CA 1
ATOM 938 C C . GLY A 1 119 ? 10.913 -16.499 16.067 1.00 94.31 119 GLY A C 1
ATOM 939 O O . GLY A 1 119 ? 10.782 -16.715 17.270 1.00 94.31 119 GLY A O 1
ATOM 940 N N . ARG A 1 120 ? 12.086 -16.644 15.434 1.00 96.00 120 ARG A N 1
ATOM 941 C CA . ARG A 1 120 ? 13.319 -17.092 16.101 1.00 96.00 120 ARG A CA 1
ATOM 942 C C . ARG A 1 120 ? 13.700 -16.177 17.267 1.00 96.00 120 ARG A C 1
ATOM 944 O O . ARG A 1 120 ? 13.995 -16.677 18.346 1.00 96.00 120 ARG A O 1
ATOM 951 N N . LYS A 1 121 ? 13.640 -14.849 17.085 1.00 94.50 121 LYS A N 1
ATOM 952 C CA . LYS A 1 121 ? 13.977 -13.869 18.138 1.00 94.50 121 LYS A CA 1
ATOM 953 C C . LYS A 1 121 ? 13.114 -14.027 19.397 1.00 94.50 121 LYS A C 1
ATOM 955 O O . LYS A 1 121 ? 13.625 -13.848 20.497 1.00 94.50 121 LYS A O 1
ATOM 960 N N . TYR A 1 122 ? 11.824 -14.316 19.239 1.00 93.94 122 TYR A N 1
ATOM 961 C CA . TYR A 1 122 ? 10.876 -14.420 20.355 1.00 93.94 122 TYR A CA 1
ATOM 962 C C . TYR A 1 122 ? 10.531 -15.864 20.741 1.00 93.94 122 TYR A C 1
ATOM 964 O O . TYR A 1 122 ? 9.618 -16.061 21.537 1.00 93.94 122 TYR A O 1
ATOM 972 N N . ALA A 1 123 ? 11.227 -16.861 20.183 1.00 95.56 123 ALA A N 1
ATOM 973 C CA . ALA A 1 123 ? 10.921 -18.282 20.366 1.00 95.56 123 ALA A CA 1
ATOM 974 C C . ALA A 1 123 ? 9.442 -18.630 20.077 1.00 95.56 123 ALA A C 1
ATOM 976 O O . ALA A 1 123 ? 8.804 -19.396 20.797 1.00 95.56 123 ALA A O 1
ATOM 977 N N . VAL A 1 124 ? 8.882 -18.057 19.007 1.00 96.12 124 VAL A N 1
ATOM 978 C CA . VAL A 1 124 ? 7.514 -18.327 18.533 1.00 96.12 124 VAL A CA 1
ATOM 979 C C . VAL A 1 124 ? 7.511 -18.738 17.064 1.00 96.12 124 VAL A C 1
ATOM 981 O O . VAL A 1 124 ? 8.440 -18.460 16.308 1.00 96.12 124 VAL A O 1
ATOM 984 N N . THR A 1 125 ? 6.436 -19.388 16.623 1.00 96.88 125 THR A N 1
ATOM 985 C CA . THR A 1 125 ? 6.308 -19.805 15.223 1.00 96.88 125 THR A CA 1
ATOM 986 C C . THR A 1 125 ? 6.116 -18.608 14.289 1.00 96.88 125 THR A C 1
ATOM 988 O O . THR A 1 125 ? 5.525 -17.589 14.661 1.00 96.88 125 THR A O 1
ATOM 991 N N . ARG A 1 126 ? 6.536 -18.761 13.025 1.00 97.38 126 ARG A N 1
ATOM 992 C CA . ARG A 1 126 ? 6.248 -17.813 11.931 1.00 97.38 126 ARG A CA 1
ATOM 993 C C . ARG A 1 126 ? 4.761 -17.442 11.872 1.00 97.38 126 ARG A C 1
ATOM 995 O O . ARG A 1 126 ? 4.412 -16.275 11.708 1.00 97.38 126 ARG A O 1
ATOM 1002 N N . GLU A 1 127 ? 3.890 -18.437 12.029 1.00 97.50 127 GLU A N 1
ATOM 1003 C CA . GLU A 1 127 ? 2.438 -18.254 12.004 1.00 97.50 127 GLU A CA 1
ATOM 1004 C C . GLU A 1 127 ? 1.950 -17.388 13.170 1.00 97.50 127 GLU A C 1
ATOM 1006 O O . GLU A 1 127 ? 1.110 -16.507 12.984 1.00 97.50 127 GLU A O 1
ATOM 1011 N N . ARG A 1 128 ? 2.529 -17.552 14.366 1.00 96.50 128 ARG A N 1
ATOM 1012 C CA . ARG A 1 128 ? 2.198 -16.693 15.503 1.00 96.50 128 ARG A CA 1
ATOM 1013 C C . ARG A 1 128 ? 2.579 -15.237 15.242 1.00 96.50 128 ARG A C 1
ATOM 1015 O O . ARG A 1 128 ? 1.776 -14.354 15.540 1.00 96.50 128 ARG A O 1
ATOM 1022 N N . VAL A 1 129 ? 3.751 -14.981 14.659 1.00 97.19 129 VAL A N 1
ATOM 1023 C CA . VAL A 1 129 ? 4.165 -13.619 14.276 1.00 97.19 129 VAL A CA 1
ATOM 1024 C C . VAL A 1 129 ? 3.190 -13.027 13.260 1.00 97.19 129 VAL A C 1
ATOM 1026 O O . VAL A 1 129 ? 2.704 -11.917 13.466 1.00 97.19 129 VAL A O 1
ATOM 1029 N N . ARG A 1 130 ? 2.821 -13.791 12.222 1.00 97.19 130 ARG A N 1
ATOM 1030 C CA . ARG A 1 130 ? 1.845 -13.366 11.205 1.00 97.19 130 ARG A CA 1
ATOM 1031 C C . ARG A 1 130 ? 0.508 -12.963 11.829 1.00 97.19 130 ARG A C 1
ATOM 1033 O O . ARG A 1 130 ? -0.076 -11.952 11.449 1.00 97.19 130 ARG A O 1
ATOM 1040 N N . GLN A 1 131 ? 0.025 -13.731 12.807 1.00 97.19 131 GLN A N 1
ATOM 1041 C CA . GLN A 1 131 ? -1.208 -13.412 13.531 1.00 97.19 131 GLN A CA 1
ATOM 1042 C C . GLN A 1 131 ? -1.085 -12.136 14.368 1.00 97.19 131 GLN A C 1
ATOM 1044 O O . GLN A 1 131 ? -2.042 -11.367 14.443 1.00 97.19 131 GLN A O 1
ATOM 1049 N N . VAL A 1 132 ? 0.062 -11.911 15.017 1.00 97.44 132 VAL A N 1
ATOM 1050 C CA . VAL A 1 132 ? 0.315 -10.693 15.800 1.00 97.44 132 VAL A CA 1
ATOM 1051 C C . VAL A 1 132 ? 0.374 -9.467 14.885 1.00 97.44 132 VAL A C 1
ATOM 1053 O O . VAL A 1 132 ? -0.332 -8.497 15.156 1.00 97.44 132 VAL A O 1
ATOM 1056 N N . GLU A 1 133 ? 1.121 -9.537 13.778 1.00 97.44 133 GLU A N 1
ATOM 1057 C CA . GLU A 1 133 ? 1.193 -8.486 12.750 1.00 97.44 133 GLU A CA 1
ATOM 1058 C C . GLU A 1 133 ? -0.192 -8.183 12.165 1.00 97.44 133 GLU A C 1
ATOM 1060 O O . GLU A 1 133 ? -0.633 -7.035 12.170 1.00 97.44 133 GLU A O 1
ATOM 1065 N N . GLY A 1 134 ? -0.929 -9.215 11.740 1.00 96.81 134 GLY A N 1
ATOM 1066 C CA . GLY A 1 134 ? -2.269 -9.058 11.175 1.00 96.81 134 GLY A CA 1
ATOM 1067 C C . GLY A 1 134 ? -3.257 -8.416 12.151 1.00 96.81 134 GLY A C 1
ATOM 1068 O O . GLY A 1 134 ? -4.027 -7.540 11.762 1.00 96.81 134 GLY A O 1
ATOM 1069 N N . LYS A 1 135 ? -3.208 -8.791 13.437 1.00 96.50 135 LYS A N 1
ATOM 1070 C CA . LYS A 1 135 ? -4.022 -8.147 14.481 1.00 96.50 135 LYS A CA 1
ATOM 1071 C C . LYS A 1 135 ? -3.635 -6.687 14.688 1.00 96.50 135 LYS A C 1
ATOM 1073 O O . LYS A 1 135 ? -4.526 -5.861 14.836 1.00 96.50 135 LYS A O 1
ATOM 1078 N N . ALA A 1 136 ? -2.340 -6.377 14.708 1.00 97.88 136 ALA A N 1
ATOM 1079 C CA . ALA A 1 136 ? -1.855 -5.013 14.883 1.00 97.88 136 ALA A CA 1
ATOM 1080 C C . ALA A 1 136 ? -2.317 -4.105 13.732 1.00 97.88 136 ALA A C 1
ATOM 1082 O O . ALA A 1 136 ? -2.921 -3.066 13.986 1.00 97.88 136 ALA A O 1
ATOM 1083 N N . ARG A 1 137 ? -2.145 -4.544 12.477 1.00 97.62 137 ARG A N 1
ATOM 1084 C CA . ARG A 1 137 ? -2.628 -3.799 11.302 1.00 97.62 137 ARG A CA 1
ATOM 1085 C C . ARG A 1 137 ? -4.139 -3.620 11.313 1.00 97.62 137 ARG A C 1
ATOM 1087 O O . ARG A 1 137 ? -4.612 -2.516 11.078 1.00 97.62 137 ARG A O 1
ATOM 1094 N N . LYS A 1 138 ? -4.904 -4.660 11.670 1.00 96.75 138 LYS A N 1
ATOM 1095 C CA . LYS A 1 138 ? -6.367 -4.555 11.784 1.00 96.75 138 LYS A CA 1
ATOM 1096 C C . LYS A 1 138 ? -6.799 -3.511 12.820 1.00 96.75 138 LYS A C 1
ATOM 1098 O O . LYS A 1 138 ? -7.758 -2.791 12.574 1.00 96.75 138 LYS A O 1
ATOM 1103 N N . ILE A 1 139 ? -6.100 -3.414 13.953 1.00 97.44 139 ILE A N 1
ATOM 1104 C CA . ILE A 1 139 ? -6.367 -2.373 14.957 1.00 97.44 139 ILE A CA 1
ATOM 1105 C C . ILE A 1 139 ? -6.070 -0.991 14.373 1.00 97.44 139 ILE A C 1
ATOM 1107 O O . ILE A 1 139 ? -6.925 -0.115 14.451 1.00 97.44 139 ILE A O 1
ATOM 1111 N N . LEU A 1 140 ? -4.903 -0.801 13.749 1.00 98.12 140 LEU A N 1
ATOM 1112 C CA . LEU A 1 140 ? -4.538 0.487 13.150 1.00 98.12 140 LEU A CA 1
ATOM 1113 C C . LEU A 1 140 ? -5.453 0.887 11.985 1.00 98.12 140 LEU A C 1
ATOM 1115 O O . LEU A 1 140 ? -5.637 2.074 11.756 1.00 98.12 140 LEU A O 1
ATOM 1119 N N . SER A 1 141 ? -6.059 -0.079 11.291 1.00 97.69 141 SER A N 1
ATOM 1120 C CA . SER A 1 141 ? -7.028 0.152 10.207 1.00 97.69 141 SER A CA 1
ATOM 1121 C C . SER A 1 141 ? -8.447 0.453 10.706 1.00 97.69 141 SER A C 1
ATOM 1123 O O . SER A 1 141 ? -9.322 0.757 9.903 1.00 97.69 141 SER A O 1
ATOM 1125 N N . SER A 1 142 ? -8.712 0.332 12.011 1.00 97.88 142 SER A N 1
ATOM 1126 C CA . SER A 1 142 ? -10.045 0.589 12.566 1.00 97.88 142 SER A CA 1
ATOM 1127 C C . SER A 1 142 ? -10.422 2.068 12.518 1.00 97.88 142 SER A C 1
ATOM 1129 O O . SER A 1 142 ? -9.550 2.932 12.595 1.00 97.88 142 SER A O 1
ATOM 1131 N N . GLN A 1 143 ? -11.720 2.366 12.463 1.00 97.56 143 GLN A N 1
ATOM 1132 C CA . GLN A 1 143 ? -12.234 3.739 12.375 1.00 97.56 143 GLN A CA 1
ATOM 1133 C C . GLN A 1 143 ? -11.729 4.621 13.525 1.00 97.56 143 GLN A C 1
ATOM 1135 O O . GLN A 1 143 ? -11.274 5.737 13.281 1.00 97.56 143 GLN A O 1
ATOM 1140 N N . LEU A 1 144 ? -11.688 4.098 14.758 1.00 97.81 144 LEU A N 1
ATOM 1141 C CA . LEU A 1 144 ? -11.146 4.832 15.903 1.00 97.81 144 LEU A CA 1
ATOM 1142 C C . LEU A 1 144 ? -9.646 5.136 15.758 1.00 97.81 144 LEU A C 1
ATOM 1144 O O . LEU A 1 144 ? -9.208 6.252 16.034 1.00 97.81 144 LEU A O 1
ATOM 1148 N N . ALA A 1 145 ? -8.844 4.161 15.325 1.00 98.00 145 ALA A N 1
ATOM 1149 C CA . ALA A 1 145 ? -7.413 4.382 15.130 1.00 98.00 145 ALA A CA 1
ATOM 1150 C C . ALA A 1 145 ? -7.143 5.350 13.968 1.00 98.00 145 ALA A C 1
ATOM 1152 O O . ALA A 1 145 ? -6.289 6.225 14.092 1.00 98.00 145 ALA A O 1
ATOM 1153 N N . GLN A 1 146 ? -7.897 5.240 12.872 1.00 97.75 146 GLN A N 1
ATOM 1154 C CA . GLN A 1 146 ? -7.798 6.126 11.711 1.00 97.75 146 GLN A CA 1
ATOM 1155 C C . GLN A 1 146 ? -8.197 7.566 12.053 1.00 97.75 146 GLN A C 1
ATOM 1157 O O . GLN A 1 146 ? -7.514 8.497 11.628 1.00 97.75 146 GLN A O 1
ATOM 1162 N N . ALA A 1 147 ? -9.224 7.759 12.887 1.00 97.19 147 ALA A N 1
ATOM 1163 C CA . ALA A 1 147 ? -9.574 9.065 13.442 1.00 97.19 147 ALA A CA 1
ATOM 1164 C C . ALA A 1 147 ? -8.392 9.688 14.201 1.00 97.19 147 ALA A C 1
ATOM 1166 O O . ALA A 1 147 ? -7.994 10.820 13.919 1.00 97.19 147 ALA A O 1
ATOM 1167 N N . CYS A 1 148 ? -7.765 8.927 15.102 1.00 97.38 148 CYS A N 1
ATOM 1168 C CA . CYS A 1 148 ? -6.602 9.386 15.865 1.00 97.38 148 CYS A CA 1
ATOM 1169 C C . CYS A 1 148 ? -5.347 9.612 15.001 1.00 97.38 148 CYS A C 1
ATOM 1171 O O . CYS A 1 148 ? -4.539 10.485 15.314 1.00 97.38 148 CYS A O 1
ATOM 1173 N N . LEU A 1 149 ? -5.172 8.842 13.923 1.00 97.19 149 LEU A N 1
ATOM 1174 C CA . LEU A 1 149 ? -4.047 8.951 12.986 1.00 97.19 149 LEU A CA 1
ATOM 1175 C C . LEU A 1 149 ? -4.252 10.019 11.901 1.00 97.19 149 LEU A C 1
ATOM 1177 O O . LEU A 1 149 ? -3.309 10.302 11.165 1.00 97.19 149 LEU A O 1
ATOM 1181 N N . SER A 1 150 ? -5.443 10.615 11.792 1.00 95.38 150 SER A N 1
ATOM 1182 C CA . SER A 1 150 ? -5.813 11.565 10.730 1.00 95.38 150 SER A CA 1
ATOM 1183 C C . SER A 1 150 ? -4.766 12.651 10.478 1.00 95.38 150 SER A C 1
ATOM 1185 O O . SER A 1 150 ? -4.314 12.794 9.347 1.00 95.38 150 SER A O 1
ATOM 1187 N N . GLY A 1 151 ? -4.307 13.339 11.526 1.00 94.12 151 GLY A N 1
ATOM 1188 C CA . GLY A 1 151 ? -3.300 14.398 11.401 1.00 94.12 151 GLY A CA 1
ATOM 1189 C C . GLY A 1 151 ? -1.919 13.909 10.941 1.00 94.12 151 GLY A C 1
ATOM 1190 O O . GLY A 1 151 ? -1.142 14.688 10.401 1.00 94.12 151 GLY A O 1
ATOM 1191 N N . ILE A 1 152 ? -1.601 12.622 11.125 1.00 95.88 152 ILE A N 1
ATOM 1192 C CA . ILE A 1 152 ? -0.380 12.017 10.572 1.00 95.88 152 ILE A CA 1
ATOM 1193 C C . ILE A 1 152 ? -0.575 11.674 9.095 1.00 95.88 152 ILE A C 1
ATOM 1195 O O . ILE A 1 152 ? 0.337 11.896 8.306 1.00 95.88 152 ILE A O 1
ATOM 1199 N N . TYR A 1 153 ? -1.746 11.160 8.707 1.00 96.38 153 TYR A N 1
ATOM 1200 C CA . TYR A 1 153 ? -2.051 10.936 7.292 1.00 96.38 153 TYR A CA 1
ATOM 1201 C C . TYR A 1 153 ? -2.027 12.239 6.505 1.00 96.38 153 TYR A C 1
ATOM 1203 O O . TYR A 1 153 ? -1.386 12.273 5.469 1.00 96.38 153 TYR A O 1
ATOM 1211 N N . GLU A 1 154 ? -2.636 13.305 7.020 1.00 94.94 154 GLU A N 1
ATOM 1212 C CA . GLU A 1 154 ? -2.654 14.620 6.365 1.00 94.94 154 GLU A CA 1
ATOM 1213 C C . GLU A 1 154 ? -1.241 15.150 6.101 1.00 94.94 154 GLU A C 1
ATOM 1215 O O . GLU A 1 154 ? -0.952 15.584 4.994 1.00 94.94 154 GLU A O 1
ATOM 1220 N N . LEU A 1 155 ? -0.318 15.001 7.060 1.00 94.19 155 LEU A N 1
ATOM 1221 C CA . LEU A 1 155 ? 1.092 15.350 6.858 1.00 94.19 155 LEU A CA 1
ATOM 1222 C C . LEU A 1 155 ? 1.704 14.624 5.645 1.00 94.19 155 LEU A C 1
ATOM 1224 O O . LEU A 1 155 ? 2.468 15.213 4.880 1.00 94.19 155 LEU A O 1
ATOM 1228 N N . TYR A 1 156 ? 1.400 13.335 5.482 1.00 96.25 156 TYR A N 1
ATOM 1229 C CA . TYR A 1 156 ? 1.903 12.552 4.357 1.00 96.25 156 TYR A CA 1
ATOM 1230 C C . TYR A 1 156 ? 1.131 12.803 3.061 1.00 96.25 156 TYR A C 1
ATOM 1232 O O . TYR A 1 156 ? 1.733 12.771 1.993 1.00 96.25 156 TYR A O 1
ATOM 1240 N N . GLU A 1 157 ? -0.168 13.070 3.132 1.00 96.06 157 GLU A N 1
ATOM 1241 C CA . GLU A 1 157 ? -0.974 13.460 1.979 1.00 96.06 157 GLU A CA 1
ATOM 1242 C C . GLU A 1 157 ? -0.493 14.792 1.415 1.00 96.06 157 GLU A C 1
ATOM 1244 O O . GLU A 1 157 ? -0.284 14.881 0.212 1.00 96.06 157 GLU A O 1
ATOM 1249 N N . ASP A 1 158 ? -0.198 15.777 2.264 1.00 94.44 158 ASP A N 1
ATOM 1250 C CA . ASP A 1 158 ? 0.401 17.045 1.849 1.00 94.44 158 ASP A CA 1
ATOM 1251 C C . ASP A 1 158 ? 1.775 16.814 1.208 1.00 94.44 158 ASP A C 1
ATOM 1253 O O . ASP A 1 158 ? 2.077 17.351 0.142 1.00 94.44 158 ASP A O 1
ATOM 1257 N N . ALA A 1 159 ? 2.612 15.968 1.817 1.00 94.06 159 ALA A N 1
ATOM 1258 C CA . ALA A 1 159 ? 3.914 15.610 1.262 1.00 94.06 159 ALA A CA 1
ATOM 1259 C C . ALA A 1 159 ? 3.804 14.966 -0.130 1.00 94.06 159 ALA A C 1
ATOM 1261 O O . ALA A 1 159 ? 4.533 15.351 -1.044 1.00 94.06 159 ALA A O 1
ATOM 1262 N N . VAL A 1 160 ? 2.905 13.997 -0.310 1.00 94.75 160 VAL A N 1
ATOM 1263 C CA . VAL A 1 160 ? 2.696 13.311 -1.595 1.00 94.75 160 VAL A CA 1
ATOM 1264 C C . VAL A 1 160 ? 2.014 14.244 -2.603 1.00 94.75 160 VAL A C 1
ATOM 1266 O O . VAL A 1 160 ? 2.397 14.279 -3.771 1.00 94.75 160 VAL A O 1
ATOM 1269 N N . GLY A 1 161 ? 1.049 15.047 -2.159 1.00 92.81 161 GLY A N 1
ATOM 1270 C CA . GLY A 1 161 ? 0.327 16.028 -2.965 1.00 92.81 161 GLY A CA 1
ATOM 1271 C C . GLY A 1 161 ? 1.252 17.091 -3.548 1.00 92.81 161 GLY A C 1
ATOM 1272 O O . GLY A 1 161 ? 1.234 17.323 -4.757 1.00 92.81 161 GLY A O 1
ATOM 1273 N N . ASN A 1 162 ? 2.153 17.632 -2.724 1.00 91.12 162 ASN A N 1
ATOM 1274 C CA . ASN A 1 162 ? 3.184 18.586 -3.142 1.00 91.12 162 ASN A CA 1
ATOM 1275 C C . ASN A 1 162 ? 4.215 17.989 -4.116 1.00 91.12 162 ASN A C 1
ATOM 1277 O O . ASN A 1 162 ? 4.945 18.732 -4.766 1.00 91.12 162 ASN A O 1
ATOM 1281 N N . ASN A 1 163 ? 4.259 16.661 -4.256 1.00 88.88 163 ASN A N 1
ATOM 1282 C CA . ASN A 1 163 ? 5.080 15.955 -5.238 1.00 88.88 163 ASN A CA 1
ATOM 1283 C C . ASN A 1 163 ? 4.248 15.440 -6.426 1.00 88.88 163 ASN A C 1
ATOM 1285 O O . ASN A 1 163 ? 4.544 14.397 -7.001 1.00 88.88 163 ASN A O 1
ATOM 1289 N N . ASN A 1 164 ? 3.210 16.179 -6.835 1.00 88.94 164 ASN A N 1
ATOM 1290 C CA . ASN A 1 164 ? 2.354 15.813 -7.969 1.00 88.94 164 ASN A CA 1
ATOM 1291 C C . ASN A 1 164 ? 1.672 14.447 -7.771 1.00 88.94 164 ASN A C 1
ATOM 1293 O O . ASN A 1 164 ? 1.640 13.610 -8.672 1.00 88.94 164 ASN A O 1
ATOM 1297 N N . LEU A 1 165 ? 1.121 14.235 -6.572 1.00 92.00 165 LEU A N 1
ATOM 1298 C CA . LEU A 1 165 ? 0.375 13.037 -6.166 1.00 92.00 165 LEU A CA 1
ATOM 1299 C C . LEU A 1 165 ? 1.197 11.737 -6.087 1.00 92.00 165 LEU A C 1
ATOM 1301 O O . LEU A 1 165 ? 0.596 10.679 -5.865 1.00 92.00 165 LEU A O 1
ATOM 1305 N N . ILE A 1 166 ? 2.526 11.778 -6.252 1.00 91.69 166 ILE A N 1
ATOM 1306 C CA . ILE A 1 166 ? 3.423 10.615 -6.159 1.00 91.69 166 ILE A CA 1
ATOM 1307 C C . ILE A 1 166 ? 4.700 10.984 -5.402 1.00 91.69 166 ILE A C 1
ATOM 1309 O O . ILE A 1 166 ? 5.308 12.012 -5.658 1.00 91.69 166 ILE A O 1
ATOM 1313 N N . ALA A 1 167 ? 5.170 10.114 -4.512 1.00 92.56 167 ALA A N 1
ATOM 1314 C CA . ALA A 1 167 ? 6.443 10.296 -3.824 1.00 92.56 167 ALA A CA 1
ATOM 1315 C C . ALA A 1 167 ? 7.233 8.987 -3.733 1.00 92.56 167 ALA A C 1
ATOM 1317 O O . ALA A 1 167 ? 6.673 7.915 -3.492 1.00 92.56 167 ALA A O 1
ATOM 1318 N N . THR A 1 168 ? 8.554 9.070 -3.883 1.00 90.50 168 THR A N 1
ATOM 1319 C CA . THR A 1 168 ? 9.463 7.942 -3.641 1.00 90.50 168 THR A CA 1
ATOM 1320 C C . THR A 1 168 ? 9.882 7.900 -2.170 1.00 90.50 168 THR A C 1
ATOM 1322 O O . THR A 1 168 ? 9.642 8.839 -1.408 1.00 90.50 168 THR A O 1
ATOM 1325 N N . ASP A 1 169 ? 10.567 6.836 -1.752 1.00 90.56 169 ASP A N 1
ATOM 1326 C CA . ASP A 1 169 ? 11.207 6.820 -0.431 1.00 90.56 169 ASP A CA 1
ATOM 1327 C C . ASP A 1 169 ? 12.185 7.965 -0.221 1.00 90.56 169 ASP A C 1
ATOM 1329 O O . ASP A 1 169 ? 12.295 8.455 0.898 1.00 90.56 169 ASP A O 1
ATOM 1333 N N . GLU A 1 170 ? 12.912 8.365 -1.261 1.00 89.00 170 GLU A N 1
ATOM 1334 C CA . GLU A 1 170 ? 13.878 9.456 -1.184 1.00 89.00 170 GLU A CA 1
ATOM 1335 C C . GLU A 1 170 ? 13.156 10.772 -0.898 1.00 89.00 170 GLU A C 1
ATOM 1337 O O . GLU A 1 170 ? 13.488 11.463 0.064 1.00 89.00 170 GLU A O 1
ATOM 1342 N N . THR A 1 171 ? 12.087 11.051 -1.647 1.00 90.56 171 THR A N 1
ATOM 1343 C CA . THR A 1 171 ? 11.221 12.212 -1.429 1.00 90.56 171 THR A CA 1
ATOM 1344 C C . THR A 1 171 ? 10.674 12.246 -0.001 1.00 90.56 171 THR A C 1
ATOM 1346 O O . THR A 1 171 ? 10.771 13.266 0.677 1.00 90.56 171 THR A O 1
ATOM 1349 N N . ILE A 1 172 ? 10.141 11.123 0.489 1.00 93.31 172 ILE A N 1
ATOM 1350 C CA . ILE A 1 172 ? 9.551 11.039 1.833 1.00 93.31 172 ILE A CA 1
ATOM 1351 C C . ILE A 1 172 ? 10.618 11.084 2.937 1.00 93.31 172 ILE A C 1
ATOM 1353 O O . ILE A 1 172 ? 10.387 11.635 4.016 1.00 93.31 172 ILE A O 1
ATOM 1357 N N . SER A 1 173 ? 11.802 10.525 2.691 1.00 90.06 173 SER A N 1
ATOM 1358 C CA . SER A 1 173 ? 12.926 10.562 3.637 1.00 90.06 173 SER A CA 1
ATOM 1359 C C . SER A 1 173 ? 13.500 11.967 3.806 1.00 90.06 173 SER A C 1
ATOM 1361 O O . SER A 1 173 ? 14.043 12.267 4.866 1.00 90.06 173 SER A O 1
ATOM 1363 N N . ASN A 1 174 ? 13.343 12.822 2.793 1.00 88.31 174 ASN A N 1
ATOM 1364 C CA . ASN A 1 174 ? 13.794 14.212 2.798 1.00 88.31 174 ASN A CA 1
ATOM 1365 C C . ASN A 1 174 ? 12.772 15.187 3.405 1.00 88.31 174 ASN A C 1
ATOM 1367 O O . ASN A 1 174 ? 12.999 16.398 3.386 1.00 88.31 174 ASN A O 1
ATOM 1371 N N . LEU A 1 175 ? 11.656 14.690 3.950 1.00 87.69 175 LEU A N 1
ATOM 1372 C CA . LEU A 1 175 ? 10.690 15.549 4.626 1.00 87.69 175 LEU A CA 1
ATOM 1373 C C . LEU A 1 175 ? 11.322 16.251 5.837 1.00 87.69 175 LEU A C 1
ATOM 1375 O O . LEU A 1 175 ? 12.084 15.623 6.582 1.00 87.69 175 LEU A O 1
ATOM 1379 N N . PRO A 1 176 ? 10.982 17.531 6.079 1.00 86.25 176 PRO A N 1
ATOM 1380 C CA . PRO A 1 176 ? 11.422 18.239 7.270 1.00 86.25 176 PRO A CA 1
ATOM 1381 C C . PRO A 1 176 ? 11.082 17.454 8.537 1.00 86.25 176 PRO A C 1
ATOM 1383 O O . PRO A 1 176 ? 10.007 16.859 8.652 1.00 86.25 176 PRO A O 1
ATOM 1386 N N . ALA A 1 177 ? 11.995 17.471 9.509 1.00 84.81 177 ALA A N 1
ATOM 1387 C CA . ALA A 1 177 ? 11.777 16.798 10.780 1.00 84.81 177 ALA A CA 1
ATOM 1388 C C . ALA A 1 177 ? 10.507 17.343 11.451 1.00 84.81 177 ALA A C 1
ATOM 1390 O O . ALA A 1 177 ? 10.445 18.510 11.836 1.00 84.81 177 ALA A O 1
ATOM 1391 N N . HIS A 1 178 ? 9.499 16.486 11.604 1.00 88.19 178 HIS A N 1
ATOM 1392 C CA . HIS A 1 178 ? 8.234 16.868 12.212 1.00 88.19 178 HIS A CA 1
ATOM 1393 C C . HIS A 1 178 ? 8.138 16.310 13.642 1.00 88.19 178 HIS A C 1
ATOM 1395 O O . HIS A 1 178 ? 8.260 15.094 13.826 1.00 88.19 178 HIS A O 1
ATOM 1401 N N . PRO A 1 179 ? 7.869 17.142 14.671 1.00 88.56 179 PRO A N 1
ATOM 1402 C CA . PRO A 1 179 ? 7.869 16.703 16.070 1.00 88.56 179 PRO A CA 1
ATOM 1403 C C . PRO A 1 179 ? 6.938 15.522 16.369 1.00 88.56 179 PRO A C 1
ATOM 1405 O O . PRO A 1 179 ? 7.222 14.715 17.251 1.00 88.56 179 PRO A O 1
ATOM 1408 N N . LEU A 1 180 ? 5.827 15.396 15.633 1.00 87.62 180 LEU A N 1
ATOM 1409 C CA . LEU A 1 180 ? 4.844 14.328 15.859 1.00 87.62 180 LEU A CA 1
ATOM 1410 C C . LEU A 1 180 ? 5.367 12.928 15.515 1.00 87.62 180 LEU A C 1
ATOM 1412 O O . LEU A 1 180 ? 4.943 11.960 16.144 1.00 87.62 180 LEU A O 1
ATOM 1416 N N . ILE A 1 181 ? 6.287 12.836 14.554 1.00 91.81 181 ILE A N 1
ATOM 1417 C CA . ILE A 1 181 ? 6.898 11.581 14.089 1.00 91.81 181 ILE A CA 1
ATOM 1418 C C . ILE A 1 181 ? 8.394 11.531 14.421 1.00 91.81 181 ILE A C 1
ATOM 1420 O O . ILE A 1 181 ? 9.138 10.729 13.861 1.00 91.81 181 ILE A O 1
ATOM 1424 N N . ALA A 1 182 ? 8.850 12.385 15.341 1.00 90.69 182 ALA A N 1
ATOM 1425 C CA . ALA A 1 182 ? 10.236 12.407 15.774 1.00 90.69 182 ALA A CA 1
ATOM 1426 C C . ALA A 1 182 ? 10.676 11.020 16.273 1.00 90.69 182 ALA A C 1
ATOM 1428 O O . ALA A 1 182 ? 9.954 10.340 17.003 1.00 90.69 182 ALA A O 1
ATOM 1429 N N . GLY A 1 183 ? 11.869 10.599 15.851 1.00 91.31 183 GLY A N 1
ATOM 1430 C CA . GLY A 1 183 ? 12.416 9.277 16.155 1.00 91.31 183 GLY A CA 1
ATOM 1431 C C . GLY A 1 183 ? 11.950 8.157 15.221 1.00 91.31 183 GLY A C 1
ATOM 1432 O O . GLY A 1 183 ? 12.492 7.057 15.309 1.00 91.31 183 GLY A O 1
ATOM 1433 N N . TYR A 1 184 ? 11.005 8.409 14.312 1.00 94.56 184 TYR A N 1
ATOM 1434 C CA . TYR A 1 184 ? 10.615 7.457 13.272 1.00 94.56 184 TYR A CA 1
ATOM 1435 C C . TYR A 1 184 ? 11.356 7.729 11.960 1.00 94.56 184 TYR A C 1
ATOM 1437 O O . TYR A 1 184 ? 11.640 8.871 11.605 1.00 94.56 184 TYR A O 1
ATOM 1445 N N . ASN A 1 185 ? 11.643 6.668 11.208 1.00 93.94 185 ASN A N 1
ATOM 1446 C CA . ASN A 1 185 ? 11.990 6.782 9.801 1.00 93.94 185 ASN A CA 1
ATOM 1447 C C . ASN A 1 185 ? 10.705 7.063 9.007 1.00 93.94 185 ASN A C 1
ATOM 1449 O O . ASN A 1 185 ? 9.772 6.259 9.026 1.00 93.94 185 ASN A O 1
ATOM 1453 N N . THR A 1 186 ? 10.657 8.209 8.331 1.00 94.19 186 THR A N 1
ATOM 1454 C CA . THR A 1 186 ? 9.441 8.738 7.698 1.00 94.19 186 THR A CA 1
ATOM 1455 C C . THR A 1 186 ? 8.912 7.833 6.588 1.00 94.19 186 THR A C 1
ATOM 1457 O O . THR A 1 186 ? 7.709 7.594 6.536 1.00 94.19 186 THR A O 1
ATOM 1460 N N . ALA A 1 187 ? 9.788 7.288 5.743 1.00 94.00 187 ALA A N 1
ATOM 1461 C CA . ALA A 1 187 ? 9.406 6.387 4.658 1.00 94.00 187 ALA A CA 1
ATOM 1462 C C . ALA A 1 187 ? 8.878 5.049 5.195 1.00 94.00 187 ALA A C 1
ATOM 1464 O O . ALA A 1 187 ? 7.800 4.599 4.821 1.00 94.00 187 ALA A O 1
ATOM 1465 N N . ASN A 1 188 ? 9.588 4.443 6.146 1.00 94.69 188 ASN A N 1
ATOM 1466 C CA . ASN A 1 188 ? 9.182 3.183 6.766 1.00 94.69 188 ASN A CA 1
ATOM 1467 C C . ASN A 1 188 ? 7.863 3.306 7.544 1.00 94.69 188 ASN A C 1
ATOM 1469 O O . ASN A 1 188 ? 7.043 2.385 7.536 1.00 94.69 188 ASN A O 1
ATOM 1473 N N . LEU A 1 189 ? 7.648 4.443 8.211 1.00 95.88 189 LEU A N 1
ATOM 1474 C CA . LEU A 1 189 ? 6.381 4.745 8.862 1.00 95.88 189 LEU A CA 1
ATOM 1475 C C . LEU A 1 189 ? 5.253 4.890 7.835 1.00 95.88 189 LEU A C 1
ATOM 1477 O O . LEU A 1 189 ? 4.203 4.278 8.017 1.00 95.88 189 LEU A O 1
ATOM 1481 N N . LEU A 1 190 ? 5.472 5.634 6.747 1.00 96.06 190 LEU A N 1
ATOM 1482 C CA . LEU A 1 190 ? 4.474 5.775 5.689 1.00 96.06 190 LEU A CA 1
ATOM 1483 C C . LEU A 1 190 ? 4.108 4.422 5.071 1.00 96.06 190 LEU A C 1
ATOM 1485 O O . LEU A 1 190 ? 2.934 4.166 4.839 1.00 96.06 190 LEU A O 1
ATOM 1489 N N . HIS A 1 191 ? 5.079 3.526 4.897 1.00 95.44 191 HIS A N 1
ATOM 1490 C CA . HIS A 1 191 ? 4.827 2.171 4.412 1.00 95.44 191 HIS A CA 1
ATOM 1491 C C . HIS A 1 191 ? 3.906 1.355 5.339 1.00 95.44 191 HIS A C 1
ATOM 1493 O O . HIS A 1 191 ? 3.018 0.644 4.871 1.00 95.44 191 HIS A O 1
ATOM 1499 N N . LEU A 1 192 ? 4.064 1.474 6.663 1.00 96.31 192 LEU A N 1
ATOM 1500 C CA . LEU A 1 192 ? 3.116 0.869 7.608 1.00 96.31 192 LEU A CA 1
ATOM 1501 C C . LEU A 1 192 ? 1.720 1.488 7.469 1.00 96.31 192 LEU A C 1
ATOM 1503 O O . LEU A 1 192 ? 0.721 0.772 7.515 1.00 96.31 192 LEU A O 1
ATOM 1507 N N . LEU A 1 193 ? 1.647 2.812 7.340 1.00 96.94 193 LEU A N 1
ATOM 1508 C CA . LEU A 1 193 ? 0.379 3.530 7.256 1.00 96.94 193 LEU A CA 1
ATOM 1509 C C . LEU A 1 193 ? -0.370 3.220 5.950 1.00 96.94 193 LEU A C 1
ATOM 1511 O O . LEU A 1 193 ? -1.574 2.984 6.003 1.00 96.94 193 LEU A O 1
ATOM 1515 N N . SER A 1 194 ? 0.327 3.108 4.815 1.00 96.31 194 SER A N 1
ATOM 1516 C CA . SER A 1 194 ? -0.265 2.688 3.535 1.00 96.31 194 SER A CA 1
ATOM 1517 C C . SER A 1 194 ? -0.819 1.261 3.577 1.00 96.31 194 SER A C 1
ATOM 1519 O O . SER A 1 194 ? -1.808 0.955 2.924 1.00 96.31 194 SER A O 1
ATOM 1521 N N . ASP A 1 195 ? -0.226 0.381 4.390 1.00 95.25 195 ASP A N 1
ATOM 1522 C CA . ASP A 1 195 ? -0.748 -0.975 4.609 1.00 95.25 195 ASP A CA 1
ATOM 1523 C C . ASP A 1 195 ? -1.988 -1.005 5.524 1.00 95.25 195 ASP A C 1
ATOM 1525 O O . ASP A 1 195 ? -2.673 -2.028 5.609 1.00 95.25 195 ASP A O 1
ATOM 1529 N N . CYS A 1 196 ? -2.260 0.086 6.248 1.00 96.06 196 CYS A N 1
ATOM 1530 C CA . CYS A 1 196 ? -3.358 0.194 7.211 1.00 96.06 196 CYS A CA 1
ATOM 1531 C C . CYS A 1 196 ? -4.498 1.105 6.736 1.00 96.06 196 CYS A C 1
ATOM 1533 O O . CYS A 1 196 ? -5.501 1.227 7.439 1.00 96.06 196 CYS A O 1
ATOM 1535 N N . SER A 1 197 ? -4.354 1.794 5.604 1.00 93.94 197 SER A N 1
ATOM 1536 C CA . SER A 1 197 ? -5.358 2.737 5.113 1.00 93.94 197 SER A CA 1
ATOM 1537 C C . SER A 1 197 ? -5.260 2.926 3.604 1.00 93.94 197 SER A C 1
ATOM 1539 O O . SER A 1 197 ? -4.155 3.093 3.093 1.00 93.94 197 SER A O 1
ATOM 1541 N N . PRO A 1 198 ? -6.394 2.988 2.883 1.00 91.56 198 PRO A N 1
ATOM 1542 C CA . PRO A 1 198 ? -6.400 3.256 1.446 1.00 91.56 198 PRO A CA 1
ATOM 1543 C C . PRO A 1 198 ? -6.126 4.729 1.098 1.00 91.56 198 PRO A C 1
ATOM 1545 O O . PRO A 1 198 ? -6.082 5.066 -0.079 1.00 91.56 198 PRO A O 1
ATOM 1548 N N . ARG A 1 199 ? -5.959 5.615 2.095 1.00 94.38 199 ARG A N 1
ATOM 1549 C CA . ARG A 1 199 ? -5.693 7.052 1.892 1.00 94.38 199 ARG A CA 1
ATOM 1550 C C . ARG A 1 199 ? -4.432 7.322 1.073 1.00 94.38 199 ARG A C 1
ATOM 1552 O O . ARG A 1 199 ? -4.386 8.276 0.306 1.00 94.38 199 ARG A O 1
ATOM 1559 N N . ILE A 1 200 ? -3.412 6.483 1.248 1.00 95.69 200 ILE A N 1
ATOM 1560 C CA . ILE A 1 200 ? -2.151 6.572 0.515 1.00 95.69 200 ILE A CA 1
ATOM 1561 C C . ILE A 1 200 ? -1.826 5.187 -0.023 1.00 95.69 200 ILE A C 1
ATOM 1563 O O . ILE A 1 200 ? -1.554 4.254 0.732 1.00 95.69 200 ILE A O 1
ATOM 1567 N N . THR A 1 201 ? -1.824 5.066 -1.342 1.00 94.62 201 THR A N 1
ATOM 1568 C CA . THR A 1 201 ? -1.492 3.835 -2.047 1.00 94.62 201 THR A CA 1
ATOM 1569 C C . THR A 1 201 ? 0.014 3.644 -2.062 1.00 94.62 201 THR A C 1
ATOM 1571 O O . THR A 1 201 ? 0.741 4.532 -2.498 1.00 94.62 201 THR A O 1
ATOM 1574 N N . PHE A 1 202 ? 0.492 2.467 -1.665 1.00 93.62 202 PHE A N 1
ATOM 1575 C CA . PHE A 1 202 ? 1.864 2.051 -1.931 1.00 93.62 202 PHE A CA 1
ATOM 1576 C C . PHE A 1 202 ? 1.896 1.041 -3.080 1.00 93.62 202 PHE A C 1
ATOM 1578 O O . PHE A 1 202 ? 1.334 -0.048 -2.974 1.00 93.62 202 PHE A O 1
ATOM 1585 N N . HIS A 1 203 ? 2.559 1.395 -4.180 1.00 91.00 203 HIS A N 1
ATOM 1586 C CA . HIS A 1 203 ? 2.649 0.574 -5.390 1.00 91.00 203 HIS A CA 1
ATOM 1587 C C . HIS A 1 203 ? 4.043 0.701 -6.006 1.00 91.00 203 HIS A C 1
ATOM 1589 O O . HIS A 1 203 ? 4.620 1.783 -6.006 1.00 91.00 203 HIS A O 1
ATOM 1595 N N . ASN A 1 204 ? 4.633 -0.400 -6.480 1.00 88.12 204 ASN A N 1
ATOM 1596 C CA . ASN A 1 204 ? 5.944 -0.422 -7.151 1.00 88.12 204 ASN A CA 1
ATOM 1597 C C . ASN A 1 204 ? 7.027 0.498 -6.532 1.00 88.12 204 ASN A C 1
ATOM 1599 O O . ASN A 1 204 ? 7.759 1.210 -7.220 1.00 88.12 204 ASN A O 1
ATOM 1603 N N . SER A 1 205 ? 7.154 0.462 -5.201 1.00 86.50 205 SER A N 1
ATOM 1604 C CA . SER A 1 205 ? 8.111 1.261 -4.417 1.00 86.50 205 SER A CA 1
ATOM 1605 C C . SER A 1 205 ? 7.856 2.771 -4.329 1.00 86.50 205 SER A C 1
ATOM 1607 O O . SER A 1 205 ? 8.754 3.496 -3.898 1.00 86.50 205 SER A O 1
ATOM 1609 N N . CYS A 1 206 ? 6.653 3.254 -4.632 1.00 90.06 206 CYS A N 1
ATOM 1610 C CA . CYS A 1 206 ? 6.265 4.647 -4.396 1.00 90.06 206 CYS A CA 1
ATOM 1611 C C . CYS A 1 206 ? 4.896 4.768 -3.733 1.00 90.06 206 CYS A C 1
ATOM 1613 O O . CYS A 1 206 ? 4.097 3.832 -3.728 1.00 90.06 206 CYS A O 1
ATOM 1615 N N . TYR A 1 207 ? 4.663 5.943 -3.165 1.00 94.44 207 TYR A N 1
ATOM 1616 C CA . TYR A 1 207 ? 3.432 6.339 -2.501 1.00 94.44 207 TYR A CA 1
ATOM 1617 C C . TYR A 1 207 ? 2.632 7.241 -3.429 1.00 94.44 207 TYR A C 1
ATOM 1619 O O . TYR A 1 207 ? 3.219 8.094 -4.092 1.00 94.44 207 TYR A O 1
ATOM 1627 N N . SER A 1 208 ? 1.315 7.081 -3.476 1.00 94.31 208 SER A N 1
ATOM 1628 C CA . SER A 1 208 ? 0.449 7.897 -4.318 1.00 94.31 208 SER A CA 1
ATOM 1629 C C . SER A 1 208 ? -0.904 8.164 -3.674 1.00 94.31 208 SER A C 1
ATOM 1631 O O . SER A 1 208 ? -1.422 7.331 -2.935 1.00 94.31 208 SER A O 1
ATOM 1633 N N . LEU A 1 209 ? -1.491 9.316 -3.999 1.00 94.62 209 LEU A N 1
ATOM 1634 C CA . LEU A 1 209 ? -2.891 9.637 -3.690 1.00 94.62 209 LEU A CA 1
ATOM 1635 C C . LEU A 1 209 ? -3.865 9.122 -4.761 1.00 94.62 209 LEU A C 1
ATOM 1637 O O . LEU A 1 209 ? -5.069 9.353 -4.684 1.00 94.62 209 LEU A O 1
ATOM 1641 N N . ILE A 1 210 ? -3.352 8.436 -5.782 1.00 91.88 210 ILE A N 1
ATOM 1642 C CA . ILE A 1 210 ? -4.158 7.804 -6.820 1.00 91.88 210 ILE A CA 1
ATOM 1643 C C . ILE A 1 210 ? -4.618 6.436 -6.312 1.00 91.88 210 ILE A C 1
ATOM 1645 O O . ILE A 1 210 ? -3.836 5.664 -5.746 1.00 91.88 210 ILE A O 1
ATOM 1649 N N . ALA A 1 211 ? -5.893 6.125 -6.544 1.00 90.44 211 ALA A N 1
ATOM 1650 C CA . ALA A 1 211 ? -6.470 4.837 -6.187 1.00 90.44 211 ALA A CA 1
ATOM 1651 C C . ALA A 1 211 ? -5.710 3.676 -6.867 1.00 90.44 211 ALA A C 1
ATOM 1653 O O . ALA A 1 211 ? -5.368 3.774 -8.055 1.00 90.44 211 ALA A O 1
ATOM 1654 N N . PRO A 1 212 ? -5.463 2.559 -6.159 1.00 90.44 212 PRO A N 1
ATOM 1655 C CA . PRO A 1 212 ? -4.666 1.451 -6.682 1.00 90.44 212 PRO A CA 1
ATOM 1656 C C . PRO A 1 212 ? -5.287 0.810 -7.928 1.00 90.44 212 PRO A C 1
ATOM 1658 O O . PRO A 1 212 ? -4.564 0.357 -8.816 1.00 90.44 212 PRO A O 1
ATOM 1661 N N . GLU A 1 213 ? -6.616 0.790 -8.031 1.00 91.38 213 GLU A N 1
ATOM 1662 C CA . GLU A 1 213 ? -7.343 0.291 -9.199 1.00 91.38 213 GLU A CA 1
ATOM 1663 C C . GLU A 1 213 ? -7.022 1.124 -10.438 1.00 91.38 213 GLU A C 1
ATOM 1665 O O . GLU A 1 213 ? -6.779 0.571 -11.511 1.00 91.38 213 GLU A O 1
ATOM 1670 N N . ARG A 1 214 ? -6.950 2.450 -10.277 1.00 90.50 214 ARG A N 1
ATOM 1671 C CA . ARG A 1 214 ? -6.661 3.366 -11.380 1.00 90.50 214 ARG A CA 1
ATOM 1672 C C . ARG A 1 214 ? -5.213 3.258 -11.841 1.00 90.50 214 ARG A C 1
ATOM 1674 O O . ARG A 1 214 ? -4.971 3.243 -13.043 1.00 90.50 214 ARG A O 1
ATOM 1681 N N . ILE A 1 215 ? -4.266 3.117 -10.909 1.00 91.31 215 ILE A N 1
ATOM 1682 C CA . ILE A 1 215 ? -2.856 2.857 -11.247 1.00 91.31 215 ILE A CA 1
ATOM 1683 C C . ILE A 1 215 ? -2.750 1.580 -12.091 1.00 91.31 215 ILE A C 1
ATOM 1685 O O . ILE A 1 215 ? -2.167 1.606 -13.173 1.00 91.31 215 ILE A O 1
ATOM 1689 N N . LYS A 1 216 ? -3.380 0.486 -11.644 1.00 92.19 216 LYS A N 1
ATOM 1690 C CA . LYS A 1 216 ? -3.385 -0.794 -12.371 1.00 92.19 216 LYS A CA 1
ATOM 1691 C C . LYS A 1 216 ? -4.045 -0.696 -13.744 1.00 92.19 216 LYS A C 1
ATOM 1693 O O . LYS A 1 216 ? -3.588 -1.333 -14.688 1.00 92.19 216 LYS A O 1
ATOM 1698 N N . GLU A 1 217 ? -5.124 0.070 -13.874 1.00 92.94 217 GLU A N 1
ATOM 1699 C CA . GLU A 1 217 ? -5.788 0.284 -15.161 1.00 92.94 217 GLU A CA 1
ATOM 1700 C C . GLU A 1 217 ? -4.850 0.967 -16.165 1.00 92.94 217 GLU A C 1
ATOM 1702 O O . GLU A 1 217 ? -4.674 0.468 -17.279 1.00 92.94 217 GLU A O 1
ATOM 1707 N N . VAL A 1 218 ? -4.205 2.063 -15.756 1.00 93.69 218 VAL A N 1
ATOM 1708 C CA . VAL A 1 218 ? -3.254 2.806 -16.596 1.00 93.69 218 VAL A CA 1
ATOM 1709 C C . VAL A 1 218 ? -2.037 1.942 -16.936 1.00 93.69 218 VAL A C 1
ATOM 1711 O O . VAL A 1 218 ? -1.611 1.918 -18.089 1.00 93.69 218 VAL A O 1
ATOM 1714 N N . GLU A 1 219 ? -1.521 1.162 -15.981 1.00 94.38 219 GLU A N 1
ATOM 1715 C CA . GLU A 1 219 ? -0.453 0.180 -16.219 1.00 94.38 219 GLU A CA 1
ATOM 1716 C C . GLU A 1 219 ? -0.829 -0.853 -17.281 1.00 94.38 219 GLU A C 1
ATOM 1718 O O . GLU A 1 219 ? -0.050 -1.120 -18.197 1.00 94.38 219 GLU A O 1
ATOM 1723 N N . ASN A 1 220 ? -2.024 -1.434 -17.175 1.00 94.88 220 ASN A N 1
ATOM 1724 C CA . ASN A 1 220 ? -2.491 -2.443 -18.118 1.00 94.88 220 ASN A CA 1
ATOM 1725 C C . ASN A 1 220 ? -2.678 -1.854 -19.520 1.00 94.88 220 ASN A C 1
ATOM 1727 O O . ASN A 1 220 ? -2.303 -2.496 -20.502 1.00 94.88 220 ASN A O 1
ATOM 1731 N N . LYS A 1 221 ? -3.202 -0.627 -19.626 1.00 95.94 221 LYS A N 1
ATOM 1732 C CA . LYS A 1 221 ? -3.329 0.086 -20.904 1.00 95.94 221 LYS A CA 1
ATOM 1733 C C . LYS A 1 221 ? -1.964 0.406 -21.514 1.00 95.94 221 LYS A C 1
ATOM 1735 O O . LYS A 1 221 ? -1.749 0.125 -22.692 1.00 95.94 221 LYS A O 1
ATOM 1740 N N . ALA A 1 222 ? -1.018 0.900 -20.712 1.00 95.81 222 ALA A N 1
ATOM 1741 C CA . ALA A 1 222 ? 0.356 1.138 -21.147 1.00 95.81 222 ALA A CA 1
ATOM 1742 C C . ALA A 1 222 ? 1.022 -0.151 -21.647 1.00 95.81 222 ALA A C 1
ATOM 1744 O O . ALA A 1 222 ? 1.580 -0.180 -22.742 1.00 95.81 222 ALA A O 1
ATOM 1745 N N . LEU A 1 223 ? 0.905 -1.248 -20.896 1.00 95.50 223 LEU A N 1
ATOM 1746 C CA . LEU A 1 223 ? 1.414 -2.552 -21.317 1.00 95.50 223 LEU A CA 1
ATOM 1747 C C . LEU A 1 223 ? 0.736 -3.054 -22.594 1.00 95.50 223 LEU A C 1
ATOM 1749 O O . LEU A 1 223 ? 1.415 -3.612 -23.452 1.00 95.50 223 LEU A O 1
ATOM 1753 N N . GLY A 1 224 ? -0.576 -2.868 -22.744 1.00 95.56 224 GLY A N 1
ATOM 1754 C CA . GLY A 1 224 ? -1.309 -3.226 -23.960 1.00 95.56 224 GLY A CA 1
ATOM 1755 C C . GLY A 1 224 ? -0.795 -2.475 -25.190 1.00 95.56 224 GLY A C 1
ATOM 1756 O O . GLY A 1 224 ? -0.525 -3.091 -26.223 1.00 95.56 224 GLY A O 1
ATOM 1757 N N . LEU A 1 225 ? -0.578 -1.165 -25.053 1.00 96.12 225 LEU A N 1
ATOM 1758 C CA . LEU A 1 225 ? -0.014 -0.305 -26.094 1.00 96.12 225 LEU A CA 1
ATOM 1759 C C . LEU A 1 225 ? 1.400 -0.757 -26.484 1.00 96.12 225 LEU A C 1
ATOM 1761 O O . LEU A 1 225 ? 1.675 -0.984 -27.662 1.00 96.12 225 LEU A O 1
ATOM 1765 N N . LEU A 1 226 ? 2.279 -0.965 -25.500 1.00 96.12 226 LEU A N 1
ATOM 1766 C CA . LEU A 1 226 ? 3.666 -1.375 -25.739 1.00 96.12 226 LEU A CA 1
ATOM 1767 C C . LEU A 1 226 ? 3.773 -2.784 -26.345 1.00 96.12 226 LEU A C 1
ATOM 1769 O O . LEU A 1 226 ? 4.579 -3.007 -27.248 1.00 96.12 226 LEU A O 1
ATOM 1773 N N . ASN A 1 227 ? 2.944 -3.730 -25.894 1.00 94.56 227 ASN A N 1
ATOM 1774 C CA . ASN A 1 227 ? 2.890 -5.078 -26.468 1.00 94.56 227 ASN A CA 1
ATOM 1775 C C . ASN A 1 227 ? 2.376 -5.077 -27.911 1.00 94.56 227 ASN A C 1
ATOM 1777 O O . ASN A 1 227 ? 2.839 -5.875 -28.726 1.00 94.56 227 ASN A O 1
ATOM 1781 N N . SER A 1 228 ? 1.431 -4.189 -28.230 1.00 94.62 228 SER A N 1
ATOM 1782 C CA . SER A 1 228 ? 0.890 -4.056 -29.586 1.00 94.62 228 SER A CA 1
ATOM 1783 C C . SER A 1 228 ? 1.910 -3.436 -30.538 1.00 94.62 228 SER A C 1
ATOM 1785 O O . SER A 1 228 ? 2.029 -3.884 -31.677 1.00 94.62 228 SER A O 1
ATOM 1787 N N . ALA A 1 229 ? 2.685 -2.456 -30.062 1.00 94.50 229 ALA A N 1
ATOM 1788 C CA . ALA A 1 229 ? 3.724 -1.805 -30.852 1.00 94.50 229 ALA A CA 1
ATOM 1789 C C . ALA A 1 229 ? 4.877 -2.753 -31.220 1.00 94.50 229 ALA A C 1
ATOM 1791 O O . ALA A 1 229 ? 5.422 -2.643 -32.314 1.00 94.50 229 ALA A O 1
ATOM 1792 N N . LYS A 1 230 ? 5.256 -3.680 -30.321 1.00 91.94 230 LYS A N 1
ATOM 1793 C CA . LYS A 1 230 ? 6.393 -4.623 -30.476 1.00 91.94 230 LYS A CA 1
ATOM 1794 C C . LYS A 1 230 ? 7.760 -3.966 -30.729 1.00 91.94 230 LYS A C 1
ATOM 1796 O O . LYS A 1 230 ? 8.747 -4.662 -30.955 1.00 91.94 230 LYS A O 1
ATOM 1801 N N . VAL A 1 231 ? 7.830 -2.643 -30.660 1.00 94.25 231 VAL A N 1
ATOM 1802 C CA . VAL A 1 231 ? 9.023 -1.818 -30.853 1.00 94.25 231 VAL A CA 1
ATOM 1803 C C . VAL A 1 231 ? 9.082 -0.767 -29.739 1.00 94.25 231 VAL A C 1
ATOM 1805 O O . VAL A 1 231 ? 8.058 -0.516 -29.099 1.00 94.25 231 VAL A O 1
ATOM 1808 N N . PRO A 1 232 ? 10.245 -0.152 -29.472 1.00 95.50 232 PRO A N 1
ATOM 1809 C CA . PRO A 1 232 ? 10.331 0.982 -28.558 1.00 95.50 232 PRO A CA 1
ATOM 1810 C C . PRO A 1 232 ? 9.469 2.162 -29.026 1.00 95.50 232 PRO A C 1
ATOM 1812 O O . PRO A 1 232 ? 9.543 2.573 -30.182 1.00 95.50 232 PRO A O 1
ATOM 1815 N N . VAL A 1 233 ? 8.682 2.730 -28.116 1.00 96.81 233 VAL A N 1
ATOM 1816 C CA . VAL A 1 233 ? 7.726 3.813 -28.384 1.00 96.81 233 VAL A CA 1
ATOM 1817 C C . VAL A 1 233 ? 8.116 5.061 -27.602 1.00 96.81 233 VAL A C 1
ATOM 1819 O O . VAL A 1 233 ? 8.424 4.964 -26.418 1.00 96.81 233 VAL A O 1
ATOM 1822 N N . LEU A 1 234 ? 8.086 6.233 -28.241 1.00 96.75 234 LEU A N 1
ATOM 1823 C CA . LEU A 1 234 ? 8.359 7.516 -27.582 1.00 96.75 234 LEU A CA 1
ATOM 1824 C C . LEU A 1 234 ? 7.323 7.833 -26.498 1.00 96.75 234 LEU A C 1
ATOM 1826 O O . LEU A 1 234 ? 6.132 7.563 -26.670 1.00 96.75 234 LEU A O 1
ATOM 1830 N N . PHE A 1 235 ? 7.774 8.474 -25.419 1.00 96.44 235 PHE A N 1
ATOM 1831 C CA . PHE A 1 235 ? 6.908 8.922 -24.331 1.00 96.44 235 PHE A CA 1
ATOM 1832 C C . PHE A 1 235 ? 5.693 9.720 -24.816 1.00 96.44 235 PHE A C 1
ATOM 1834 O O . PHE A 1 235 ? 4.578 9.425 -24.397 1.00 96.44 235 PHE A O 1
ATOM 1841 N N . ASP A 1 236 ? 5.881 10.667 -25.739 1.00 95.19 236 ASP A N 1
ATOM 1842 C CA . ASP A 1 236 ? 4.805 11.538 -26.231 1.00 95.19 236 ASP A CA 1
ATOM 1843 C C . ASP A 1 236 ? 3.637 10.755 -26.838 1.00 95.19 236 ASP A C 1
ATOM 1845 O O . ASP A 1 236 ? 2.473 11.100 -26.638 1.00 95.19 236 ASP A O 1
ATOM 1849 N N . PHE A 1 237 ? 3.924 9.653 -27.535 1.00 95.44 237 PHE A N 1
ATOM 1850 C CA . PHE A 1 237 ? 2.880 8.787 -28.080 1.00 95.44 237 PHE A CA 1
ATOM 1851 C C . PHE A 1 237 ? 2.059 8.128 -26.962 1.00 95.44 237 PHE A C 1
ATOM 1853 O O . PHE A 1 237 ? 0.830 8.072 -27.031 1.00 95.44 237 PHE A O 1
ATOM 1860 N N . ILE A 1 238 ? 2.730 7.661 -25.907 1.00 95.75 238 ILE A N 1
ATOM 1861 C CA . ILE A 1 238 ? 2.086 7.045 -24.741 1.00 95.75 238 ILE A CA 1
ATOM 1862 C C . ILE A 1 238 ? 1.279 8.095 -23.974 1.00 95.75 238 ILE A C 1
ATOM 1864 O O . ILE A 1 238 ? 0.130 7.850 -23.615 1.00 95.75 238 ILE A O 1
ATOM 1868 N N . PHE A 1 239 ? 1.854 9.280 -23.772 1.00 95.50 239 PHE A N 1
ATOM 1869 C CA . PHE A 1 239 ? 1.217 10.404 -23.099 1.00 95.50 239 PHE A CA 1
ATOM 1870 C C . PHE A 1 239 ? -0.075 10.829 -23.801 1.00 95.50 239 PHE A C 1
ATOM 1872 O O . PHE A 1 239 ? -1.130 10.914 -23.170 1.00 95.50 239 PHE A O 1
ATOM 1879 N N . ASN A 1 240 ? -0.026 11.008 -25.121 1.00 94.06 240 ASN A N 1
ATOM 1880 C CA . ASN A 1 240 ? -1.201 11.363 -25.915 1.00 94.06 240 ASN A CA 1
ATOM 1881 C C . ASN A 1 240 ? -2.277 10.268 -25.886 1.00 94.06 240 ASN A C 1
ATOM 1883 O O . ASN A 1 240 ? -3.463 10.574 -25.965 1.00 94.06 240 ASN A O 1
ATOM 1887 N N . SER A 1 241 ? -1.876 9.005 -25.724 1.00 94.12 241 SER A N 1
ATOM 1888 C CA . SER A 1 241 ? -2.804 7.871 -25.663 1.00 94.12 241 SER A CA 1
ATOM 1889 C C . SER A 1 241 ? -3.461 7.688 -24.291 1.00 94.12 241 SER A C 1
ATOM 1891 O O . SER A 1 241 ? -4.568 7.163 -24.225 1.00 94.12 241 SER A O 1
ATOM 1893 N N . LEU A 1 242 ? -2.787 8.076 -23.200 1.00 94.25 242 LEU A N 1
ATOM 1894 C CA . LEU A 1 242 ? -3.195 7.725 -21.830 1.00 94.25 242 LEU A CA 1
ATOM 1895 C C . LEU A 1 242 ? -3.499 8.921 -20.920 1.00 94.25 242 LEU A C 1
ATOM 1897 O O . LEU A 1 242 ? -4.019 8.725 -19.826 1.00 94.25 242 LEU A O 1
ATOM 1901 N N . SER A 1 243 ? -3.198 10.156 -21.320 1.00 89.31 243 SER A N 1
ATOM 1902 C CA . SER A 1 243 ? -3.417 11.347 -20.476 1.00 89.31 243 SER A CA 1
ATOM 1903 C C . SER A 1 243 ? -4.884 11.543 -20.072 1.00 89.31 243 SER A C 1
ATOM 1905 O O . SER A 1 243 ? -5.166 11.903 -18.930 1.00 89.31 243 SER A O 1
ATOM 1907 N N . ALA A 1 244 ? -5.830 11.218 -20.958 1.00 87.38 244 ALA A N 1
ATOM 1908 C CA . ALA A 1 244 ? -7.264 11.247 -20.654 1.00 87.38 244 ALA A CA 1
ATOM 1909 C C . ALA A 1 244 ? -7.672 10.246 -19.554 1.00 87.38 244 ALA A C 1
ATOM 1911 O O . ALA A 1 244 ? -8.703 10.419 -18.906 1.00 87.38 244 ALA A O 1
ATOM 1912 N N . ASP A 1 245 ? -6.849 9.221 -19.311 1.00 85.50 245 ASP A N 1
ATOM 1913 C CA . ASP A 1 245 ? -7.062 8.236 -18.260 1.00 85.50 245 ASP A CA 1
ATOM 1914 C C . ASP A 1 245 ? -6.488 8.663 -16.897 1.00 85.50 245 ASP A C 1
ATOM 1916 O O . ASP A 1 245 ? -6.487 7.891 -15.939 1.00 85.50 245 ASP A O 1
ATOM 1920 N N . LEU A 1 246 ? -6.030 9.896 -16.736 1.00 86.19 246 LEU A N 1
ATOM 1921 C CA . LEU A 1 246 ? -5.469 10.361 -15.470 1.00 86.19 246 LEU A CA 1
ATOM 1922 C C . LEU A 1 246 ? -6.440 11.290 -14.734 1.00 86.19 246 LEU A C 1
ATOM 1924 O O . LEU A 1 246 ? -7.361 11.840 -15.344 1.00 86.19 246 LEU A O 1
ATOM 1928 N N . PRO A 1 247 ? -6.280 11.457 -13.406 1.00 81.38 247 PRO A N 1
ATOM 1929 C CA . PRO A 1 247 ? -7.072 12.419 -12.643 1.00 81.38 247 PRO A CA 1
ATOM 1930 C C . PRO A 1 247 ? -7.017 13.807 -13.284 1.00 81.38 247 PRO A C 1
ATOM 1932 O O . PRO A 1 247 ? -5.988 14.180 -13.838 1.00 81.38 247 PRO A O 1
ATOM 1935 N N . HIS A 1 248 ? -8.094 14.589 -13.208 1.00 79.25 248 HIS A N 1
ATOM 1936 C CA . HIS A 1 248 ? -8.103 15.939 -13.779 1.00 79.25 248 HIS A CA 1
ATOM 1937 C C . HIS A 1 248 ? -6.957 16.786 -13.217 1.00 79.25 248 HIS A C 1
ATOM 1939 O O . HIS A 1 248 ? -6.707 16.791 -12.012 1.00 79.25 248 HIS A O 1
ATOM 1945 N N . GLY A 1 249 ? -6.250 17.494 -14.094 1.00 77.38 249 GLY A N 1
ATOM 1946 C CA . GLY A 1 249 ? -5.082 18.263 -13.700 1.00 77.38 249 GLY A CA 1
ATOM 1947 C C . GLY A 1 249 ? -4.294 18.800 -14.883 1.00 77.38 249 GLY A C 1
ATOM 1948 O O . GLY A 1 249 ? -4.677 18.637 -16.040 1.00 77.38 249 GLY A O 1
ATOM 1949 N N . MET A 1 250 ? -3.188 19.464 -14.563 1.00 77.12 250 MET A N 1
ATOM 1950 C CA . MET A 1 250 ? -2.272 20.021 -15.554 1.00 77.12 250 MET A CA 1
ATOM 1951 C C . MET A 1 250 ? -1.496 18.907 -16.266 1.00 77.12 250 MET A C 1
ATOM 1953 O O . MET A 1 250 ? -1.201 17.868 -15.676 1.00 77.12 250 MET A O 1
ATOM 1957 N N . ALA A 1 251 ? -1.087 19.153 -17.512 1.00 81.38 251 ALA A N 1
ATOM 1958 C CA . ALA A 1 251 ? -0.310 18.191 -18.297 1.00 81.38 251 ALA A CA 1
ATOM 1959 C C . ALA A 1 251 ? 0.973 17.730 -17.576 1.00 81.38 251 ALA A C 1
ATOM 1961 O O . ALA A 1 251 ? 1.329 16.558 -17.635 1.00 81.38 251 ALA A O 1
ATOM 1962 N N . THR A 1 252 ? 1.632 18.617 -16.828 1.00 83.19 252 THR A N 1
ATOM 1963 C CA . THR A 1 252 ? 2.835 18.299 -16.038 1.00 83.19 252 THR A CA 1
ATOM 1964 C C . THR A 1 252 ? 2.581 17.244 -14.958 1.00 83.19 252 THR A C 1
ATOM 1966 O O . THR A 1 252 ? 3.405 16.355 -14.753 1.00 83.19 252 THR A O 1
ATOM 1969 N N . LEU A 1 253 ? 1.421 17.290 -14.295 1.00 85.56 253 LEU A N 1
ATOM 1970 C CA . LEU A 1 253 ? 1.000 16.270 -13.333 1.00 85.56 253 LEU A CA 1
ATOM 1971 C C . LEU A 1 253 ? 0.833 14.915 -14.030 1.00 85.56 253 LEU A C 1
ATOM 1973 O O . LEU A 1 253 ? 1.370 13.908 -13.573 1.00 85.56 253 LEU A O 1
ATOM 1977 N N . HIS A 1 254 ? 0.130 14.894 -15.164 1.00 88.69 254 HIS A N 1
ATOM 1978 C CA . HIS A 1 254 ? -0.077 13.680 -15.958 1.00 88.69 254 HIS A CA 1
ATOM 1979 C C . HIS A 1 254 ? 1.236 13.058 -16.425 1.00 88.69 254 HIS A C 1
ATOM 1981 O O . HIS A 1 254 ? 1.403 11.841 -16.345 1.00 88.69 254 HIS A O 1
ATOM 1987 N N . GLN A 1 255 ? 2.177 13.892 -16.872 1.00 89.62 255 GLN A N 1
ATOM 1988 C CA . GLN A 1 255 ? 3.493 13.440 -17.308 1.00 89.62 255 GLN A CA 1
ATOM 1989 C C . GLN A 1 255 ? 4.228 12.742 -16.166 1.00 89.62 255 GLN A C 1
ATOM 1991 O O . GLN A 1 255 ? 4.684 11.614 -16.336 1.00 89.62 255 GLN A O 1
ATOM 1996 N N . ASN A 1 256 ? 4.269 13.364 -14.986 1.00 87.25 256 ASN A N 1
ATOM 1997 C CA . ASN A 1 256 ? 4.926 12.792 -13.812 1.00 87.25 256 ASN A CA 1
ATOM 1998 C C . ASN A 1 256 ? 4.307 11.452 -13.401 1.00 87.25 256 ASN A C 1
ATOM 2000 O O . ASN A 1 256 ? 5.037 10.500 -13.120 1.00 87.25 256 ASN A O 1
ATOM 2004 N N . ILE A 1 257 ? 2.974 11.353 -13.433 1.00 89.56 257 ILE A N 1
ATOM 2005 C CA . ILE A 1 257 ? 2.270 10.108 -13.120 1.00 89.56 257 ILE A CA 1
ATOM 2006 C C . ILE A 1 257 ? 2.624 9.000 -14.109 1.00 89.56 257 ILE A C 1
ATOM 2008 O O . ILE A 1 257 ? 2.968 7.895 -13.690 1.00 89.56 257 ILE A O 1
ATOM 2012 N N . LEU A 1 258 ? 2.583 9.281 -15.411 1.00 92.62 258 LEU A N 1
ATOM 2013 C CA . LEU A 1 258 ? 2.898 8.277 -16.426 1.00 92.62 258 LEU A CA 1
ATOM 2014 C C . LEU A 1 258 ? 4.364 7.868 -16.392 1.00 92.62 258 LEU A C 1
ATOM 2016 O O . LEU A 1 258 ? 4.652 6.677 -16.433 1.00 92.62 258 LEU A O 1
ATOM 2020 N N . VAL A 1 259 ? 5.291 8.818 -16.269 1.00 91.38 259 VAL A N 1
ATOM 2021 C CA . VAL A 1 259 ? 6.721 8.508 -16.146 1.00 91.38 259 VAL A CA 1
ATOM 2022 C C . VAL A 1 259 ? 6.962 7.584 -14.956 1.00 91.38 259 VAL A C 1
ATOM 2024 O O . VAL A 1 259 ? 7.690 6.600 -15.095 1.00 91.38 259 VAL A O 1
ATOM 2027 N N . TYR A 1 260 ? 6.324 7.857 -13.817 1.00 89.00 260 TYR A N 1
ATOM 2028 C CA . TYR A 1 260 ? 6.388 6.987 -12.649 1.00 89.00 260 TYR A CA 1
ATOM 2029 C C . TYR A 1 260 ? 5.845 5.587 -12.958 1.00 89.00 260 TYR A C 1
ATOM 2031 O O . TYR A 1 260 ? 6.571 4.605 -12.795 1.00 89.00 260 TYR A O 1
ATOM 2039 N N . ILE A 1 261 ? 4.605 5.498 -13.449 1.00 91.06 261 ILE A N 1
ATOM 2040 C CA . ILE A 1 261 ? 3.948 4.226 -13.765 1.00 91.06 261 ILE A CA 1
ATOM 2041 C C . ILE A 1 261 ? 4.828 3.388 -14.698 1.00 91.06 261 ILE A C 1
ATOM 2043 O O . ILE A 1 261 ? 5.060 2.209 -14.447 1.00 91.06 261 ILE A O 1
ATOM 2047 N N . LEU A 1 262 ? 5.370 4.005 -15.746 1.00 93.50 262 LEU A N 1
ATOM 2048 C CA . LEU A 1 262 ? 6.177 3.320 -16.746 1.00 93.50 262 LEU A CA 1
ATOM 2049 C C . LEU A 1 262 ? 7.544 2.884 -16.203 1.00 93.50 262 LEU A C 1
ATOM 2051 O O . LEU A 1 262 ? 7.969 1.765 -16.470 1.00 93.50 262 LEU A O 1
ATOM 2055 N N . ARG A 1 263 ? 8.249 3.742 -15.453 1.00 90.56 263 ARG A N 1
ATOM 2056 C CA . ARG A 1 263 ? 9.609 3.445 -14.957 1.00 90.56 263 ARG A CA 1
ATOM 2057 C C . ARG A 1 263 ? 9.618 2.474 -13.777 1.00 90.56 263 ARG A C 1
ATOM 2059 O O . ARG A 1 263 ? 10.599 1.770 -13.570 1.00 90.56 263 ARG A O 1
ATOM 2066 N N . HIS A 1 264 ? 8.546 2.426 -12.995 1.00 87.75 264 HIS A N 1
ATOM 2067 C CA . HIS A 1 264 ? 8.473 1.561 -11.817 1.00 87.75 264 HIS A CA 1
ATOM 2068 C C . HIS A 1 264 ? 7.800 0.213 -12.090 1.00 87.75 264 HIS A C 1
ATOM 2070 O O . HIS A 1 264 ? 7.821 -0.668 -11.231 1.00 87.75 264 HIS A O 1
ATOM 2076 N N . ASN A 1 265 ? 7.247 0.009 -13.285 1.00 90.56 265 ASN A N 1
ATOM 2077 C CA . ASN A 1 265 ? 6.684 -1.273 -13.676 1.00 90.56 265 ASN A CA 1
ATOM 2078 C C . ASN A 1 265 ? 7.780 -2.237 -14.159 1.00 90.56 265 ASN A C 1
ATOM 2080 O O . ASN A 1 265 ? 8.430 -2.000 -15.171 1.00 90.56 265 ASN A O 1
ATOM 2084 N N . GLU A 1 266 ? 7.940 -3.377 -13.483 1.00 89.12 266 GLU A N 1
ATOM 2085 C CA . GLU A 1 266 ? 8.976 -4.381 -13.792 1.00 89.12 266 GLU A CA 1
ATOM 2086 C C . GLU A 1 266 ? 8.902 -4.968 -15.218 1.00 89.12 266 GLU A C 1
ATOM 2088 O O . GLU A 1 266 ? 9.887 -5.512 -15.730 1.00 89.12 266 GLU A O 1
ATOM 2093 N N . LYS A 1 267 ? 7.729 -4.876 -15.860 1.00 92.25 267 LYS A N 1
ATOM 2094 C CA . LYS A 1 267 ? 7.466 -5.406 -17.205 1.00 92.25 267 LYS A CA 1
ATOM 2095 C C . LYS A 1 267 ? 7.720 -4.376 -18.302 1.00 92.25 267 LYS A C 1
ATOM 2097 O O . LYS A 1 267 ? 7.665 -4.739 -19.478 1.00 92.25 267 LYS A O 1
ATOM 2102 N N . ILE A 1 268 ? 7.986 -3.123 -17.946 1.00 94.75 268 ILE A N 1
ATOM 2103 C CA . ILE A 1 268 ? 8.266 -2.034 -18.878 1.00 94.75 268 ILE A CA 1
ATOM 2104 C C . ILE A 1 268 ? 9.741 -1.673 -18.753 1.00 94.75 268 ILE A C 1
ATOM 2106 O O . ILE A 1 268 ? 10.285 -1.554 -17.659 1.00 94.75 268 ILE A O 1
ATOM 2110 N N . LEU A 1 269 ? 10.409 -1.525 -19.891 1.00 95.12 269 LEU A N 1
ATOM 2111 C CA . LEU A 1 269 ? 11.759 -0.988 -19.944 1.00 95.12 269 LEU A CA 1
ATOM 2112 C C . LEU A 1 269 ? 11.703 0.423 -20.495 1.00 95.12 269 LEU A C 1
ATOM 2114 O O . LEU A 1 269 ? 10.913 0.711 -21.394 1.00 95.12 269 LEU A O 1
ATOM 2118 N N . SER A 1 270 ? 12.583 1.268 -19.978 1.00 95.94 270 SER A N 1
ATOM 2119 C CA . SER A 1 270 ? 12.782 2.629 -20.452 1.00 95.94 270 SER A CA 1
ATOM 2120 C C . SER A 1 270 ? 14.214 2.831 -20.935 1.00 95.94 270 SER A C 1
ATOM 2122 O O . SER A 1 270 ? 15.182 2.326 -20.352 1.00 95.94 270 SER A O 1
ATOM 2124 N N . THR A 1 271 ? 14.344 3.564 -22.031 1.00 95.81 271 THR A N 1
ATOM 2125 C CA . THR A 1 271 ? 15.621 3.953 -22.618 1.00 95.81 271 THR A CA 1
ATOM 2126 C C . THR A 1 271 ? 16.087 5.308 -22.082 1.00 95.81 271 THR A C 1
ATOM 2128 O O . THR A 1 271 ? 15.343 6.037 -21.420 1.00 95.81 271 THR A O 1
ATOM 2131 N N . ILE A 1 272 ? 17.350 5.650 -22.335 1.00 94.44 272 ILE A N 1
ATOM 2132 C CA . ILE A 1 272 ? 17.903 6.974 -22.007 1.00 94.44 272 ILE A CA 1
ATOM 2133 C C . ILE A 1 272 ? 17.315 8.097 -22.875 1.00 94.44 272 ILE A C 1
ATOM 2135 O O . ILE A 1 272 ? 17.377 9.252 -22.477 1.00 94.44 272 ILE A O 1
ATOM 2139 N N . ASP A 1 273 ? 16.749 7.755 -24.036 1.00 94.31 273 ASP A N 1
ATOM 2140 C CA . ASP A 1 273 ? 16.120 8.670 -24.996 1.00 94.31 273 ASP A CA 1
ATOM 2141 C C . ASP A 1 273 ? 14.580 8.684 -24.883 1.00 94.31 273 ASP A C 1
ATOM 2143 O O . ASP A 1 273 ? 13.888 8.923 -25.868 1.00 94.31 273 ASP A O 1
ATOM 2147 N N . ASP A 1 274 ? 14.050 8.390 -23.688 1.00 94.31 274 ASP A N 1
ATOM 2148 C CA . ASP A 1 274 ? 12.618 8.419 -23.340 1.00 94.31 274 ASP A CA 1
ATOM 2149 C C . ASP A 1 274 ? 11.704 7.594 -24.268 1.00 94.31 274 ASP A C 1
ATOM 2151 O O . ASP A 1 274 ? 10.536 7.920 -24.515 1.00 94.31 274 ASP A O 1
ATOM 2155 N N . ARG A 1 275 ? 12.219 6.455 -24.741 1.00 96.06 275 ARG A N 1
ATOM 2156 C CA . ARG A 1 275 ? 11.417 5.385 -25.335 1.00 96.06 275 ARG A CA 1
ATOM 2157 C C . ARG A 1 275 ? 11.110 4.313 -24.303 1.00 96.06 275 ARG A C 1
ATOM 2159 O O . ARG A 1 275 ? 11.897 4.016 -23.405 1.00 96.06 275 ARG A O 1
ATOM 2166 N N . TYR A 1 276 ? 9.959 3.687 -24.470 1.00 97.31 276 TYR A N 1
ATOM 2167 C CA . TYR A 1 276 ? 9.467 2.634 -23.602 1.00 97.31 276 TYR A CA 1
ATOM 2168 C C . TYR A 1 276 ? 9.130 1.399 -24.418 1.00 97.31 276 TYR A C 1
ATOM 2170 O O . TYR A 1 276 ? 8.699 1.491 -25.567 1.00 97.31 276 TYR A O 1
ATOM 2178 N N . MET A 1 277 ? 9.329 0.226 -23.831 1.00 96.00 277 MET A N 1
ATOM 2179 C CA . MET A 1 277 ? 9.031 -1.041 -24.488 1.00 96.00 277 MET A CA 1
ATOM 2180 C C . MET A 1 277 ? 8.592 -2.094 -23.479 1.00 96.00 277 MET A C 1
ATOM 2182 O O . MET A 1 277 ? 9.041 -2.102 -22.333 1.00 96.00 277 MET A O 1
ATOM 2186 N N . ALA A 1 278 ? 7.734 -3.014 -23.912 1.00 94.62 278 ALA A N 1
ATOM 2187 C CA . ALA A 1 278 ? 7.371 -4.163 -23.098 1.00 94.62 278 ALA A CA 1
ATOM 2188 C C . ALA A 1 278 ? 8.542 -5.157 -23.051 1.00 94.62 278 ALA A C 1
ATOM 2190 O O . ALA A 1 278 ? 9.145 -5.484 -24.079 1.00 94.62 278 ALA A O 1
ATOM 2191 N N . GLY A 1 279 ? 8.865 -5.655 -21.857 1.00 86.25 279 GLY A N 1
ATOM 2192 C CA . GLY A 1 279 ? 10.051 -6.480 -21.624 1.00 86.25 279 GLY A CA 1
ATOM 2193 C C . GLY A 1 279 ? 10.033 -7.861 -22.272 1.00 86.25 279 GLY A C 1
ATOM 2194 O O . GLY A 1 279 ? 11.074 -8.495 -22.380 1.00 86.25 279 GLY A O 1
ATOM 2195 N N . ASN A 1 280 ? 8.874 -8.325 -22.723 1.00 79.75 280 ASN A N 1
ATOM 2196 C CA . ASN A 1 280 ? 8.683 -9.612 -23.390 1.00 79.75 280 ASN A CA 1
ATOM 2197 C C . ASN A 1 280 ? 8.666 -9.515 -24.925 1.00 79.75 280 ASN A C 1
ATOM 2199 O O . ASN A 1 280 ? 8.919 -10.515 -25.586 1.00 79.75 280 ASN A O 1
ATOM 2203 N N . THR A 1 281 ? 8.345 -8.354 -25.503 1.00 83.94 281 THR A N 1
ATOM 2204 C CA . THR A 1 281 ? 8.085 -8.232 -26.950 1.00 83.94 281 THR A CA 1
ATOM 2205 C C . THR A 1 281 ? 8.948 -7.179 -27.639 1.00 83.94 281 THR A C 1
ATOM 2207 O O . THR A 1 281 ? 9.418 -7.422 -28.746 1.00 83.94 281 THR A O 1
ATOM 2210 N N . GLY A 1 282 ? 9.224 -6.042 -26.993 1.00 87.62 282 GLY A N 1
ATOM 2211 C CA . GLY A 1 282 ? 9.955 -4.936 -27.621 1.00 87.62 282 GLY A CA 1
ATOM 2212 C C . GLY A 1 282 ? 11.480 -5.051 -27.573 1.00 87.62 282 GLY A C 1
ATOM 2213 O O . GLY A 1 282 ? 12.171 -4.416 -28.370 1.00 87.62 282 GLY A O 1
ATOM 2214 N N . ILE A 1 283 ? 12.024 -5.889 -26.682 1.00 92.75 283 ILE A N 1
ATOM 2215 C CA . ILE A 1 283 ? 13.480 -6.008 -26.497 1.00 92.75 283 ILE A CA 1
ATOM 2216 C C . ILE A 1 283 ? 14.170 -6.589 -27.733 1.00 92.75 283 ILE A C 1
ATOM 2218 O O . ILE A 1 283 ? 15.249 -6.126 -28.090 1.00 92.75 283 ILE A O 1
ATOM 2222 N N . ALA A 1 284 ? 13.561 -7.565 -28.413 1.00 93.38 284 ALA A N 1
ATOM 2223 C CA . ALA A 1 284 ? 14.142 -8.132 -29.629 1.00 93.38 284 ALA A CA 1
ATOM 2224 C C . ALA A 1 284 ? 14.277 -7.072 -30.735 1.00 93.38 284 ALA A C 1
ATOM 2226 O O . ALA A 1 284 ? 15.349 -6.924 -31.316 1.00 93.38 284 ALA A O 1
ATOM 2227 N N . SER A 1 285 ? 13.243 -6.251 -30.953 1.00 94.00 285 SER A N 1
ATOM 2228 C CA . SER A 1 285 ? 13.336 -5.133 -31.900 1.00 94.00 285 SER A CA 1
ATOM 2229 C C . SER A 1 285 ? 14.481 -4.188 -31.534 1.00 94.00 285 SER A C 1
ATOM 2231 O O . SER A 1 285 ? 15.273 -3.814 -32.395 1.00 94.00 285 SER A O 1
ATOM 2233 N N . PHE A 1 286 ? 14.618 -3.853 -30.249 1.00 95.56 286 PHE A N 1
ATOM 2234 C CA . PHE A 1 286 ? 15.656 -2.938 -29.782 1.00 95.56 286 PHE A CA 1
ATOM 2235 C C . PHE A 1 286 ? 17.076 -3.514 -29.889 1.00 95.56 286 PHE A C 1
ATOM 2237 O O . PHE A 1 286 ? 17.998 -2.816 -30.304 1.00 95.56 286 PHE A O 1
ATOM 2244 N N . ILE A 1 287 ? 17.269 -4.802 -29.586 1.00 95.44 287 ILE A N 1
ATOM 2245 C CA . ILE A 1 287 ? 18.537 -5.500 -29.855 1.00 95.44 287 ILE A CA 1
ATOM 2246 C C . ILE A 1 287 ? 18.836 -5.484 -31.358 1.00 95.44 287 ILE A C 1
ATOM 2248 O O . ILE A 1 287 ? 19.984 -5.285 -31.755 1.00 95.44 287 ILE A O 1
ATOM 2252 N N . GLY A 1 288 ? 17.811 -5.637 -32.197 1.00 94.25 288 GLY A N 1
ATOM 2253 C CA . GLY A 1 288 ? 17.950 -5.512 -33.640 1.00 94.25 288 GLY A CA 1
ATOM 2254 C C . GLY A 1 288 ? 18.450 -4.133 -34.076 1.00 94.25 288 GLY A C 1
ATOM 2255 O O . GLY A 1 288 ? 19.389 -4.060 -34.863 1.00 94.25 288 GLY A O 1
ATOM 2256 N N . GLU A 1 289 ? 17.896 -3.051 -33.519 1.00 94.25 289 GLU A N 1
ATOM 2257 C CA . GLU A 1 289 ? 18.379 -1.679 -33.754 1.00 94.25 289 GLU A CA 1
ATOM 2258 C C . GLU A 1 289 ? 19.851 -1.498 -33.347 1.00 94.25 289 GLU A C 1
ATOM 2260 O O . GLU A 1 289 ? 20.602 -0.812 -34.039 1.00 94.25 289 GLU A O 1
ATOM 2265 N N . ILE A 1 290 ? 20.279 -2.111 -32.236 1.00 94.50 290 ILE A N 1
ATOM 2266 C CA . ILE A 1 290 ? 21.678 -2.076 -31.779 1.00 94.50 290 ILE A CA 1
ATOM 2267 C C . ILE A 1 290 ? 22.580 -2.789 -32.788 1.00 94.50 290 ILE A C 1
ATOM 2269 O O . ILE A 1 290 ? 23.592 -2.231 -33.208 1.00 94.50 290 ILE A O 1
ATOM 2273 N N . LEU A 1 291 ? 22.205 -4.000 -33.210 1.00 94.25 291 LEU A N 1
ATOM 2274 C CA . LEU A 1 291 ? 22.977 -4.778 -34.178 1.00 94.25 291 LEU A CA 1
ATOM 2275 C C . LEU A 1 291 ? 23.096 -4.057 -35.525 1.00 94.25 291 LEU A C 1
ATOM 2277 O O . LEU A 1 291 ? 24.177 -4.051 -36.104 1.00 94.25 291 LEU A O 1
ATOM 2281 N N . GLN A 1 292 ? 22.039 -3.390 -36.001 1.00 93.62 292 GLN A N 1
ATOM 2282 C CA . GLN A 1 292 ? 22.078 -2.612 -37.251 1.00 93.62 292 GLN A CA 1
ATOM 2283 C C . GLN A 1 292 ? 23.124 -1.487 -37.242 1.00 93.62 292 GLN A C 1
ATOM 2285 O O . GLN A 1 292 ? 23.617 -1.109 -38.300 1.00 93.62 292 GLN A O 1
ATOM 2290 N N . LYS A 1 293 ? 23.457 -0.942 -36.066 1.00 92.81 293 LYS A N 1
ATOM 2291 C CA . LYS A 1 293 ? 24.397 0.181 -35.915 1.00 92.81 293 LYS A CA 1
ATOM 2292 C C . LYS A 1 293 ? 25.848 -0.254 -35.716 1.00 92.81 293 LYS A C 1
ATOM 2294 O O . LYS A 1 293 ? 26.733 0.597 -35.693 1.00 92.81 293 LYS A O 1
ATOM 2299 N N . LEU A 1 294 ? 26.097 -1.547 -35.532 1.00 92.19 294 LEU A N 1
ATOM 2300 C CA . LEU A 1 294 ? 27.405 -2.085 -35.177 1.00 92.19 294 LEU A CA 1
ATOM 2301 C C . LEU A 1 294 ? 27.888 -3.077 -36.239 1.00 92.19 294 LEU A C 1
ATOM 2303 O O . LEU A 1 294 ? 27.095 -3.700 -36.940 1.00 92.19 294 LEU A O 1
ATOM 2307 N N . ALA A 1 295 ? 29.206 -3.246 -36.344 1.00 89.94 295 ALA A N 1
ATOM 2308 C CA . ALA A 1 295 ? 29.793 -4.256 -37.218 1.00 89.94 295 ALA A CA 1
ATOM 2309 C C . ALA A 1 295 ? 29.504 -5.662 -36.663 1.00 89.94 295 ALA A C 1
ATOM 2311 O O . ALA A 1 295 ? 29.921 -5.990 -35.555 1.00 89.94 295 ALA A O 1
ATOM 2312 N N . GLN A 1 296 ? 28.769 -6.472 -37.422 1.00 88.38 296 GLN A N 1
ATOM 2313 C CA . GLN A 1 296 ? 28.357 -7.832 -37.055 1.00 88.38 296 GLN A CA 1
ATOM 2314 C C . GLN A 1 296 ? 29.340 -8.881 -37.614 1.00 88.38 296 GLN A C 1
ATOM 2316 O O . GLN A 1 296 ? 30.024 -8.587 -38.598 1.00 88.38 296 GLN A O 1
ATOM 2321 N N . PRO A 1 297 ? 29.417 -10.098 -37.030 1.00 93.75 297 PRO A N 1
ATOM 2322 C CA . PRO A 1 297 ? 28.664 -10.605 -35.873 1.00 93.75 297 PRO A CA 1
ATOM 2323 C C . PRO A 1 297 ? 29.220 -10.126 -34.519 1.00 93.75 297 PRO A C 1
ATOM 2325 O O . PRO A 1 297 ? 30.413 -9.864 -34.380 1.00 93.75 297 PRO A O 1
ATOM 2328 N N . LEU A 1 298 ? 28.364 -10.051 -33.491 1.00 95.50 298 LEU A N 1
ATOM 2329 C CA . LEU A 1 298 ? 28.735 -9.586 -32.148 1.00 95.50 298 LEU A CA 1
ATOM 2330 C C . LEU A 1 298 ? 28.552 -10.647 -31.068 1.00 95.50 298 LEU A C 1
ATOM 2332 O O . LEU A 1 298 ? 27.549 -11.359 -31.020 1.00 95.50 298 LEU A O 1
ATOM 2336 N N . HIS A 1 299 ? 29.482 -10.669 -30.113 1.00 96.31 299 HIS A N 1
ATOM 2337 C CA . HIS A 1 299 ? 29.357 -11.512 -28.933 1.00 96.31 299 HIS A CA 1
ATOM 2338 C C . HIS A 1 299 ? 28.226 -11.018 -28.011 1.00 96.31 299 HIS A C 1
ATOM 2340 O O . HIS A 1 299 ? 28.148 -9.826 -27.703 1.00 96.31 299 HIS A O 1
ATOM 2346 N N . PHE A 1 300 ? 27.395 -11.918 -27.473 1.00 95.38 300 PHE A N 1
ATOM 2347 C CA . PHE A 1 300 ? 26.213 -11.561 -26.662 1.00 95.38 300 PHE A CA 1
ATOM 2348 C C . PHE A 1 300 ? 26.525 -10.678 -25.440 1.00 95.38 300 PHE A C 1
ATOM 2350 O O . PHE A 1 300 ? 25.690 -9.882 -25.014 1.00 95.38 300 PHE A O 1
ATOM 2357 N N . ARG A 1 301 ? 27.732 -10.787 -24.861 1.00 96.19 301 ARG A N 1
ATOM 2358 C CA . ARG A 1 301 ? 28.168 -9.900 -23.762 1.00 96.19 301 ARG A CA 1
ATOM 2359 C C . ARG A 1 301 ? 28.335 -8.452 -24.215 1.00 96.19 301 ARG A C 1
ATOM 2361 O O . ARG A 1 301 ? 28.014 -7.556 -23.444 1.00 96.19 301 ARG A O 1
ATOM 2368 N N . LEU A 1 302 ? 28.816 -8.233 -25.438 1.00 96.25 302 LEU A N 1
ATOM 2369 C CA . LEU A 1 302 ? 28.937 -6.894 -26.005 1.00 96.25 302 LEU A CA 1
ATOM 2370 C C . LEU A 1 302 ? 27.552 -6.340 -26.352 1.00 96.25 302 LEU A C 1
ATOM 2372 O O . LEU A 1 302 ? 27.257 -5.211 -25.987 1.00 96.25 302 LEU A O 1
ATOM 2376 N N . ILE A 1 303 ? 26.663 -7.165 -26.918 1.00 96.50 303 ILE A N 1
ATOM 2377 C CA . ILE A 1 303 ? 25.252 -6.797 -27.145 1.00 96.50 303 ILE A CA 1
ATOM 2378 C C . ILE A 1 303 ? 24.587 -6.361 -25.832 1.00 96.50 303 ILE A C 1
ATOM 2380 O O . ILE A 1 303 ? 23.973 -5.303 -25.765 1.00 96.50 303 ILE A O 1
ATOM 2384 N N . MET A 1 304 ? 24.749 -7.145 -24.762 1.00 96.62 304 MET A N 1
ATOM 2385 C CA . MET A 1 304 ? 24.226 -6.817 -23.432 1.00 96.62 304 MET A CA 1
ATOM 2386 C C . MET A 1 304 ? 24.833 -5.526 -22.866 1.00 96.62 304 MET A C 1
ATOM 2388 O O . MET A 1 304 ? 24.125 -4.742 -22.236 1.00 96.62 304 MET A O 1
ATOM 2392 N N . HIS A 1 305 ? 26.126 -5.286 -23.091 1.00 97.50 305 HIS A N 1
ATOM 2393 C CA . HIS A 1 305 ? 26.783 -4.052 -22.672 1.00 97.50 305 HIS A CA 1
ATOM 2394 C C . HIS A 1 305 ? 26.211 -2.827 -23.398 1.00 97.50 305 HIS A C 1
ATOM 2396 O O . HIS A 1 305 ? 25.833 -1.864 -22.735 1.00 97.50 305 HIS A O 1
ATOM 2402 N N . GLU A 1 306 ? 26.079 -2.886 -24.724 1.00 97.44 306 GLU A N 1
ATOM 2403 C CA . GLU A 1 306 ? 25.496 -1.805 -25.529 1.00 97.44 306 GLU A CA 1
ATOM 2404 C C . GLU A 1 306 ? 24.017 -1.581 -25.199 1.00 97.44 306 GLU A C 1
ATOM 2406 O O . GLU A 1 306 ? 23.587 -0.447 -25.004 1.00 97.44 306 GLU A O 1
ATOM 2411 N N . PHE A 1 307 ? 23.252 -2.654 -25.000 1.00 96.69 307 PHE A N 1
ATOM 2412 C CA . PHE A 1 307 ? 21.882 -2.569 -24.501 1.00 96.69 307 PHE A CA 1
ATOM 2413 C C . PHE A 1 307 ? 21.819 -1.819 -23.162 1.00 96.69 307 PHE A C 1
ATOM 2415 O O . PHE A 1 307 ? 21.068 -0.857 -23.020 1.00 96.69 307 PHE A O 1
ATOM 2422 N N . ASN A 1 308 ? 22.655 -2.204 -22.192 1.00 97.12 308 ASN A N 1
ATOM 2423 C CA . ASN A 1 308 ? 22.680 -1.603 -20.855 1.00 97.12 308 ASN A CA 1
ATOM 2424 C C . ASN A 1 308 ? 23.203 -0.156 -20.818 1.00 97.12 308 ASN A C 1
ATOM 2426 O O . ASN A 1 308 ? 22.969 0.528 -19.816 1.00 97.12 308 ASN A O 1
ATOM 2430 N N . LYS A 1 309 ? 23.893 0.312 -21.869 1.00 97.06 309 LYS A N 1
ATOM 2431 C CA . LYS A 1 309 ? 24.239 1.733 -22.057 1.00 97.06 309 LYS A CA 1
ATOM 2432 C C . LYS A 1 309 ? 23.034 2.570 -22.472 1.00 97.06 309 LYS A C 1
ATOM 2434 O O . LYS A 1 309 ? 22.959 3.733 -22.095 1.00 97.06 309 LYS A O 1
ATOM 2439 N N . LEU A 1 310 ? 22.126 1.988 -2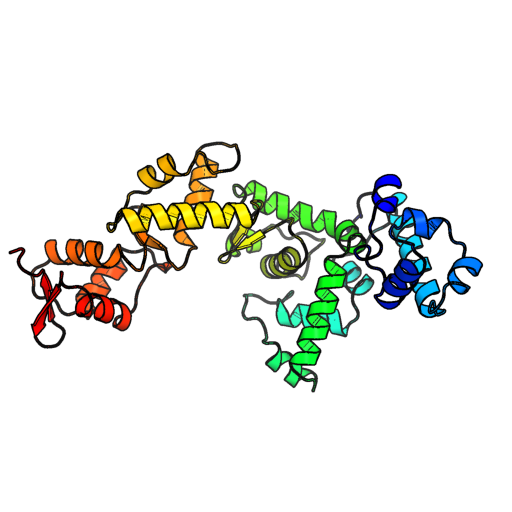3.251 1.00 96.50 310 LEU A N 1
ATOM 2440 C CA . LEU A 1 310 ? 20.992 2.695 -23.845 1.00 96.50 310 LEU A CA 1
ATOM 2441 C C . LEU A 1 310 ? 19.711 2.613 -23.008 1.00 96.50 310 LEU A C 1
ATOM 2443 O O . LEU A 1 310 ? 18.753 3.329 -23.296 1.00 96.50 310 LEU A O 1
ATOM 2447 N N . VAL A 1 311 ? 19.674 1.766 -21.978 1.00 96.00 311 VAL A N 1
ATOM 2448 C CA . VAL A 1 311 ? 18.543 1.678 -21.045 1.00 96.00 311 VAL A CA 1
ATOM 2449 C C . VAL A 1 311 ? 18.833 2.339 -19.707 1.00 96.00 311 VAL A C 1
ATOM 2451 O O . VAL A 1 311 ? 19.975 2.411 -19.249 1.00 96.00 311 VAL A O 1
ATOM 2454 N N . GLN A 1 312 ? 17.771 2.799 -19.051 1.00 94.00 312 GLN A N 1
ATOM 2455 C CA . GLN A 1 312 ? 17.857 3.365 -17.711 1.00 94.00 312 GLN A CA 1
ATOM 2456 C C . GLN A 1 312 ? 18.379 2.324 -16.698 1.00 94.00 312 GLN A C 1
ATOM 2458 O O . GLN A 1 312 ? 18.162 1.122 -16.887 1.00 94.00 312 GLN A O 1
ATOM 2463 N N . PRO A 1 313 ? 19.013 2.736 -15.579 1.00 92.00 313 PRO A N 1
ATOM 2464 C CA . PRO A 1 313 ? 19.629 1.808 -14.622 1.00 92.00 313 PRO A CA 1
ATOM 2465 C C . PRO A 1 313 ? 18.703 0.693 -14.113 1.00 92.00 313 PRO A C 1
ATOM 2467 O O . PRO A 1 313 ? 19.132 -0.453 -14.001 1.00 92.00 313 PRO A O 1
ATOM 2470 N N . HIS A 1 314 ? 17.431 1.010 -13.865 1.00 88.19 314 HIS A N 1
ATOM 2471 C CA . HIS A 1 314 ? 16.402 0.070 -13.404 1.00 88.19 314 HIS A CA 1
ATOM 2472 C C . HIS A 1 314 ? 15.914 -0.902 -14.498 1.00 88.19 314 HIS A C 1
ATOM 2474 O O . HIS A 1 314 ? 15.320 -1.928 -14.187 1.00 88.19 314 HIS A O 1
ATOM 2480 N N . SER A 1 315 ? 16.180 -0.603 -15.774 1.00 93.31 315 SER A N 1
ATOM 2481 C CA . SER A 1 315 ? 15.792 -1.415 -16.938 1.00 93.31 315 SER A CA 1
ATOM 2482 C C . SER A 1 315 ? 16.907 -2.343 -17.436 1.00 93.31 315 SER A C 1
ATOM 2484 O O . SER A 1 315 ? 16.689 -3.126 -18.364 1.00 93.31 315 SER A O 1
ATOM 2486 N N . ARG A 1 316 ? 18.103 -2.281 -16.833 1.00 94.56 316 ARG A N 1
ATOM 2487 C CA . ARG A 1 316 ? 19.261 -3.097 -17.226 1.00 94.56 316 ARG A CA 1
ATOM 2488 C C . ARG A 1 316 ? 18.981 -4.593 -17.099 1.00 94.56 316 ARG A C 1
ATOM 2490 O O . ARG A 1 316 ? 18.283 -5.041 -16.189 1.00 94.56 316 ARG A O 1
ATOM 2497 N N . LYS A 1 317 ? 19.565 -5.383 -18.001 1.00 94.19 317 LYS A N 1
ATOM 2498 C CA . LYS A 1 317 ? 19.391 -6.841 -18.060 1.00 94.19 317 LYS A CA 1
ATOM 2499 C C . LYS A 1 317 ? 20.727 -7.571 -18.001 1.00 94.19 317 LYS A C 1
ATOM 2501 O O . LYS A 1 317 ? 21.755 -7.086 -18.472 1.00 94.19 317 LYS A O 1
ATOM 2506 N N . GLY A 1 318 ? 20.699 -8.755 -17.396 1.00 94.31 318 GLY A N 1
ATOM 2507 C CA . GLY A 1 318 ? 21.857 -9.639 -17.311 1.00 94.31 318 GLY A CA 1
ATOM 2508 C C . GLY A 1 318 ? 22.122 -10.388 -18.617 1.00 94.31 318 GLY A C 1
ATOM 2509 O O . GLY A 1 318 ? 21.258 -10.503 -19.485 1.00 94.31 318 GLY A O 1
ATOM 2510 N N . SER A 1 319 ? 23.316 -10.968 -18.719 1.00 93.19 319 SER A N 1
ATOM 2511 C CA . SER A 1 319 ? 23.752 -11.794 -19.854 1.00 93.19 319 SER A CA 1
ATOM 2512 C C . SER A 1 319 ? 22.792 -12.933 -20.175 1.00 93.19 319 SER A C 1
ATOM 2514 O O . SER A 1 319 ? 22.500 -13.147 -21.344 1.00 93.19 319 SER A O 1
ATOM 2516 N N . GLY A 1 320 ? 22.327 -13.663 -19.156 1.00 94.00 320 GLY A N 1
ATOM 2517 C CA . GLY A 1 320 ? 21.441 -14.814 -19.347 1.00 94.00 320 GLY A CA 1
ATOM 2518 C C . GLY A 1 320 ? 20.123 -14.428 -20.013 1.00 94.00 320 GLY A C 1
ATOM 2519 O O . GLY A 1 320 ? 19.673 -15.116 -20.916 1.00 94.00 320 GLY A O 1
ATOM 2520 N N . PHE A 1 321 ? 19.567 -13.276 -19.635 1.00 93.44 321 PHE A N 1
ATOM 2521 C CA . PHE A 1 321 ? 18.334 -12.753 -20.216 1.00 93.44 321 PHE A CA 1
ATOM 2522 C C . PHE A 1 321 ? 18.519 -12.331 -21.681 1.00 93.44 321 PHE A C 1
ATOM 2524 O O . PHE A 1 321 ? 17.717 -12.682 -22.537 1.00 93.44 321 PHE A O 1
ATOM 2531 N N . ILE A 1 322 ? 19.603 -11.611 -21.992 1.00 95.06 322 ILE A N 1
ATOM 2532 C CA . ILE A 1 322 ? 19.909 -11.220 -23.377 1.00 95.06 322 ILE A CA 1
ATOM 2533 C C . ILE A 1 322 ? 20.162 -12.454 -24.249 1.00 95.06 322 ILE A C 1
ATOM 2535 O O . ILE A 1 322 ? 19.683 -12.519 -25.376 1.00 95.06 322 ILE A O 1
ATOM 2539 N N . LEU A 1 323 ? 20.880 -13.445 -23.719 1.00 94.00 323 LEU A N 1
ATOM 2540 C CA . LEU A 1 323 ? 21.140 -14.698 -24.418 1.00 94.00 323 LEU A CA 1
ATOM 2541 C C . LEU A 1 323 ? 19.845 -15.469 -24.711 1.00 94.00 323 LEU A C 1
ATOM 2543 O O . LEU A 1 323 ? 19.695 -15.978 -25.815 1.00 94.00 323 LEU A O 1
ATOM 2547 N N . ASP A 1 324 ? 18.916 -15.522 -23.757 1.00 94.44 324 ASP A N 1
ATOM 2548 C CA . ASP A 1 324 ? 17.613 -16.172 -23.931 1.00 94.44 324 ASP A CA 1
ATOM 2549 C C . ASP A 1 324 ? 16.809 -15.541 -25.079 1.00 94.44 324 ASP A C 1
ATOM 2551 O O . ASP A 1 324 ? 16.296 -16.245 -25.948 1.00 94.44 324 ASP A O 1
ATOM 2555 N N . ILE A 1 325 ? 16.793 -14.208 -25.169 1.00 93.50 325 ILE A N 1
ATOM 2556 C CA . ILE A 1 325 ? 16.139 -13.486 -26.273 1.00 93.50 325 ILE A CA 1
ATOM 2557 C C . ILE A 1 325 ? 16.812 -13.777 -27.618 1.00 93.50 325 ILE A C 1
ATOM 2559 O O . ILE A 1 325 ? 16.124 -14.024 -28.607 1.00 93.50 325 ILE A O 1
ATOM 2563 N N . LEU A 1 326 ? 18.147 -13.762 -27.663 1.00 94.31 326 LEU A N 1
ATOM 2564 C CA . LEU A 1 326 ? 18.905 -14.052 -28.883 1.00 94.31 326 LEU A CA 1
ATOM 2565 C C . LEU A 1 326 ? 18.670 -15.487 -29.383 1.00 94.31 326 LEU A C 1
ATOM 2567 O O . LEU A 1 326 ? 18.625 -15.710 -30.586 1.00 94.31 326 LEU A O 1
ATOM 2571 N N . CYS A 1 327 ? 18.509 -16.453 -28.475 1.00 93.50 327 CYS A N 1
ATOM 2572 C CA . CYS A 1 327 ? 18.244 -17.851 -28.819 1.00 93.50 327 CYS A CA 1
ATOM 2573 C C . CYS A 1 327 ? 16.787 -18.113 -29.224 1.00 93.50 327 CYS A C 1
ATOM 2575 O O . CYS A 1 327 ? 16.534 -18.973 -30.064 1.00 93.50 327 CYS A O 1
ATOM 2577 N N . SER A 1 328 ? 15.829 -17.432 -28.591 1.00 92.69 328 SER A N 1
ATOM 2578 C CA . SER A 1 328 ? 14.394 -17.700 -28.758 1.00 92.69 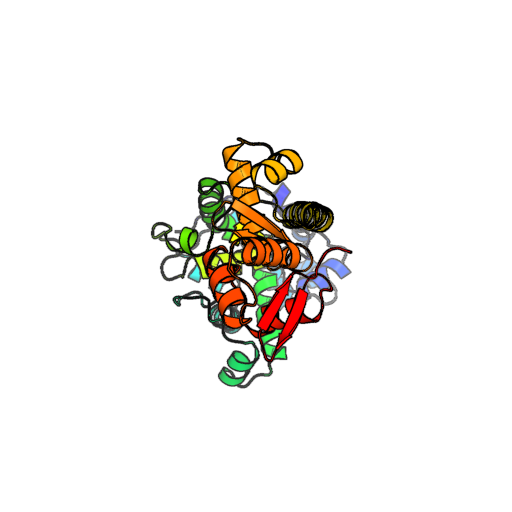328 SER A CA 1
ATOM 2579 C C . SER A 1 328 ? 13.747 -16.930 -29.909 1.00 92.69 328 SER A C 1
ATOM 2581 O O . SER A 1 328 ? 12.648 -17.288 -30.335 1.00 92.69 328 SER A O 1
ATOM 2583 N N . ASN A 1 329 ? 14.397 -15.882 -30.425 1.00 92.56 329 ASN A N 1
ATOM 2584 C CA . ASN A 1 329 ? 13.824 -15.027 -31.457 1.00 92.56 329 ASN A CA 1
ATOM 2585 C C . ASN A 1 329 ? 14.445 -15.289 -32.847 1.00 92.56 329 ASN A C 1
ATOM 2587 O O . ASN A 1 329 ? 15.655 -15.127 -33.009 1.00 92.56 329 ASN A O 1
ATOM 2591 N N . PRO A 1 330 ? 13.633 -15.608 -33.877 1.00 92.38 330 PRO A N 1
ATOM 2592 C CA . PRO A 1 330 ? 14.123 -15.937 -35.220 1.00 92.38 330 PRO A CA 1
ATOM 2593 C C . PRO A 1 330 ? 14.784 -14.761 -35.957 1.00 92.38 330 PRO A C 1
ATOM 2595 O O . PRO A 1 330 ? 15.407 -14.966 -36.993 1.00 92.38 330 PRO A O 1
ATOM 2598 N N . GLN A 1 331 ? 14.668 -13.530 -35.444 1.00 93.06 331 GLN A N 1
ATOM 2599 C CA . GLN A 1 331 ? 15.362 -12.359 -35.984 1.00 93.06 331 GLN A CA 1
ATOM 2600 C C . GLN A 1 331 ? 16.891 -12.457 -35.853 1.00 93.06 331 GLN A C 1
ATOM 2602 O O . GLN A 1 331 ? 17.604 -11.739 -36.556 1.00 93.06 331 GLN A O 1
ATOM 2607 N N . PHE A 1 332 ? 17.406 -13.313 -34.967 1.00 95.00 332 PHE A N 1
ATOM 2608 C CA . PHE A 1 332 ? 18.837 -13.436 -34.708 1.00 95.00 332 PHE A CA 1
ATOM 2609 C C . PHE A 1 332 ? 19.374 -14.781 -35.185 1.00 95.00 332 PHE A C 1
ATOM 2611 O O . PHE A 1 332 ? 18.793 -15.833 -34.926 1.00 95.00 332 PHE A O 1
ATOM 2618 N N . HIS A 1 333 ? 20.523 -14.746 -35.852 1.00 94.50 333 HIS A N 1
ATOM 2619 C CA . HIS A 1 333 ? 21.241 -15.931 -36.294 1.00 94.50 333 HIS A CA 1
ATOM 2620 C C . HIS A 1 333 ? 22.536 -16.093 -35.496 1.00 94.50 333 HIS A C 1
ATOM 2622 O O . HIS A 1 333 ? 23.286 -15.137 -35.292 1.00 94.50 333 HIS A O 1
ATOM 2628 N N . LYS A 1 334 ? 22.803 -17.314 -35.024 1.00 95.06 334 LYS A N 1
ATOM 2629 C CA . LYS A 1 334 ? 24.028 -17.644 -34.294 1.00 95.06 334 LYS A CA 1
ATOM 2630 C C . LYS A 1 334 ? 25.095 -18.125 -35.275 1.00 95.06 334 LYS A C 1
ATOM 2632 O O . LYS A 1 334 ? 25.003 -19.241 -35.774 1.00 95.06 334 LYS A O 1
ATOM 2637 N N . VAL A 1 335 ? 26.136 -17.319 -35.466 1.00 93.00 335 VAL A N 1
ATOM 2638 C CA . VAL A 1 335 ? 27.237 -17.610 -36.404 1.00 93.00 335 VAL A CA 1
ATOM 2639 C C . VAL A 1 335 ? 28.291 -18.520 -35.772 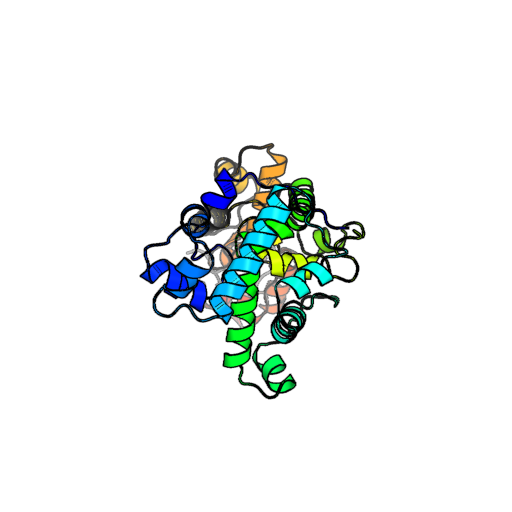1.00 93.00 335 VAL A C 1
ATOM 2641 O O . VAL A 1 335 ? 28.837 -19.413 -36.411 1.00 93.00 335 VAL A O 1
ATOM 2644 N N . SER A 1 336 ? 28.610 -18.297 -34.495 1.00 91.50 336 SER A N 1
ATOM 2645 C CA . SER A 1 336 ? 29.597 -19.095 -33.756 1.00 91.50 336 SER A CA 1
ATOM 2646 C C . SER A 1 336 ? 29.334 -19.053 -32.248 1.00 91.50 336 SER A C 1
ATOM 2648 O O . SER A 1 336 ? 28.303 -18.547 -31.795 1.00 91.50 336 SER A O 1
ATOM 2650 N N . CYS A 1 337 ? 30.219 -19.640 -31.436 1.00 90.25 337 CYS A N 1
ATOM 2651 C CA . CYS A 1 337 ? 30.029 -19.710 -29.988 1.00 90.25 337 CYS A CA 1
ATOM 2652 C C . CYS A 1 337 ? 29.890 -18.305 -29.374 1.00 90.25 337 CYS A C 1
ATOM 2654 O O . CYS A 1 337 ? 30.858 -17.561 -29.258 1.00 90.25 337 CYS A O 1
ATOM 2656 N N . GLY A 1 338 ? 28.659 -17.948 -28.999 1.00 89.19 338 GLY A N 1
ATOM 2657 C CA . GLY A 1 338 ? 28.330 -16.670 -28.375 1.00 89.19 338 GLY A CA 1
ATOM 2658 C C . GLY A 1 338 ? 28.200 -15.479 -29.329 1.00 89.19 338 GLY A C 1
ATOM 2659 O O . GLY A 1 338 ? 27.859 -14.406 -28.838 1.00 89.19 338 GLY A O 1
ATOM 2660 N N . ASN A 1 339 ? 28.421 -15.647 -30.638 1.00 94.50 339 ASN A N 1
ATOM 2661 C CA . ASN A 1 339 ? 28.330 -14.568 -31.627 1.00 94.50 339 ASN A CA 1
ATOM 2662 C C . ASN A 1 339 ? 27.027 -14.635 -32.426 1.00 94.50 339 ASN A C 1
ATOM 2664 O O . ASN A 1 339 ? 26.670 -15.694 -32.949 1.00 94.50 339 ASN A O 1
ATOM 2668 N N . TYR A 1 340 ? 26.361 -13.487 -32.529 1.00 96.31 340 TYR A N 1
ATOM 2669 C CA . TYR A 1 340 ? 25.056 -13.326 -33.158 1.00 96.31 340 TYR A CA 1
ATOM 2670 C C . TYR A 1 340 ? 25.069 -12.194 -34.185 1.00 96.31 340 TYR A C 1
ATOM 2672 O O . TYR A 1 340 ? 25.772 -11.194 -34.021 1.00 96.31 340 TYR A O 1
ATOM 2680 N N . GLU A 1 341 ? 24.246 -12.348 -35.212 1.00 95.38 341 GLU A N 1
ATOM 2681 C CA . GLU A 1 341 ? 23.952 -11.341 -36.229 1.00 95.38 341 GLU A CA 1
ATOM 2682 C C . GLU A 1 341 ? 22.448 -11.314 -36.532 1.00 95.38 341 GLU A C 1
ATOM 2684 O O . GLU A 1 341 ? 21.684 -12.158 -36.053 1.00 95.38 341 GLU A O 1
ATOM 2689 N N . LEU A 1 342 ? 22.003 -10.323 -37.297 1.00 94.38 342 LEU A N 1
ATOM 2690 C CA . LEU A 1 342 ? 20.640 -10.261 -37.806 1.00 94.38 342 LEU A CA 1
ATOM 2691 C C . LEU A 1 342 ? 20.439 -11.316 -38.891 1.00 94.38 342 LEU A C 1
ATOM 2693 O O . LEU A 1 342 ? 21.221 -11.402 -39.833 1.00 94.38 342 LEU A O 1
ATOM 2697 N N . ALA A 1 343 ? 19.349 -12.073 -38.792 1.00 89.38 343 ALA A N 1
ATOM 2698 C CA . ALA A 1 343 ? 18.933 -12.960 -39.865 1.00 89.38 343 ALA A CA 1
ATOM 2699 C C . ALA A 1 343 ? 18.649 -12.143 -41.140 1.00 89.38 343 ALA A C 1
ATOM 2701 O O . ALA A 1 343 ? 17.984 -11.101 -41.097 1.00 89.38 343 ALA A O 1
ATOM 2702 N N . ILE A 1 344 ? 19.148 -12.618 -42.283 1.00 77.44 344 ILE A N 1
ATOM 2703 C CA . ILE A 1 344 ? 18.864 -12.023 -43.591 1.00 77.44 344 ILE A CA 1
ATOM 2704 C C . ILE A 1 344 ? 17.357 -12.159 -43.838 1.00 77.44 344 ILE A C 1
ATOM 2706 O O . ILE A 1 344 ? 16.824 -13.270 -43.825 1.00 77.44 344 ILE A O 1
ATOM 2710 N N . ARG A 1 345 ? 16.659 -11.031 -44.035 1.00 60.12 345 ARG A N 1
ATOM 2711 C CA . ARG A 1 345 ? 15.252 -11.043 -44.460 1.00 60.12 345 ARG A CA 1
ATOM 2712 C C . ARG A 1 345 ? 15.194 -11.723 -45.830 1.00 60.12 345 ARG A C 1
ATOM 2714 O O . ARG A 1 345 ? 15.748 -11.180 -46.781 1.00 60.12 345 ARG A O 1
ATOM 2721 N N . THR A 1 346 ? 14.603 -12.913 -45.887 1.00 40.25 346 THR A N 1
ATOM 2722 C CA . THR A 1 346 ? 14.271 -13.598 -47.144 1.00 40.25 346 THR A CA 1
ATOM 2723 C C . THR A 1 346 ? 12.995 -13.034 -47.735 1.00 40.25 346 THR A C 1
ATOM 2725 O O . THR A 1 346 ? 12.125 -12.600 -46.942 1.00 40.25 346 THR A O 1
#